Protein AF-A0A7S1LJ17-F1 (afdb_monomer)

Radius of gyration: 22.76 Å; Cα contacts (8 Å, |Δi|>4): 169; chains: 1; bounding box: 66×52×56 Å

Secondary structure (DSSP, 8-state):
---TT---EEEEETTEEEEE--S-TT--TT--HHHHHHHHHH-HHHH-GGGB-TTSPBPGGGGGGSTTT--GGG--EEES-GGGGS-SSTTSPP---EEEPPP--EEETTTEEE-----TTSS-HHHHHHHHHHHH-GGGG-TTS---------GGGGT-----TTSS-HHHHHHHHHHHHHGGGS-TTHHHHHHHHHHHHTT-----------

Solvent-accessible surface area (backbone atoms only — not comparable to full-atom values): 13927 Å² total; per-residue (Å²): 130,83,73,88,84,65,82,68,40,74,42,62,55,98,90,43,81,45,78,43,77,58,79,50,81,91,60,54,102,78,62,45,62,28,54,53,53,49,46,43,50,76,38,36,64,68,72,41,57,67,41,35,49,98,86,66,48,59,39,84,96,38,49,65,60,29,74,95,55,36,44,65,87,74,43,71,49,74,44,64,57,74,71,66,59,57,58,93,47,98,86,49,50,77,66,76,36,72,44,82,38,64,75,43,62,49,76,44,89,99,68,44,74,41,71,78,68,50,40,87,47,74,86,45,72,68,31,40,50,52,51,49,50,42,73,77,39,55,78,79,71,52,85,81,56,82,67,72,72,72,86,63,72,54,77,68,75,74,72,65,79,75,70,64,84,86,74,65,61,69,67,64,61,50,60,58,50,60,62,57,60,65,70,73,71,67,64,97,66,56,71,62,56,51,57,56,52,58,63,58,67,78,69,68,81,84,81,82,83,84,79,85,86,128

Organism: Alexandrium catenella (NCBI:txid2925)

pLDDT: mean 73.62, std 18.27, range [41.34, 95.12]

Foldseek 3Di:
DPPPPADWDWAADPHDIDTDRQPCVVPDPVDAVLVVLVCCLVCVCRRHVVQADPVRDGDPVNVCSPSVNRDLCPDEAEEQDPVSQDDPDPPGHHNPHYDHWHFDWDQDPPPGTDGCPDTQCDDDPVSVVVVVCCVVCVVVVDPPPPPPPPPPPDVVVVPPPPDPPVPDPVVVVVVVVVVVVVVPPDPPPVVVVVVVVVVVVVPDDDDDDDDDDD

Mean predicted aligned error: 14.6 Å

Nearest PDB structures (foldseek):
  4jmj-assembly1_A  TM=3.103E-01  e=5.968E+00  Homo sapiens

Sequence (214 aa):
MAEEGLPRCVCKRESAWEEFPPPAEGMCGQDSKGDMLASIVARPREWFPDAFDDSGQVRDDLEHLAPENLRLENIVLIDDERTKFHTGSGDSLQVLRYCKVARYDDIYRDQGLMMNMGGIGARSDKDYRLVKYFVDRPWKSRVNEDPEPPQLHHPEDLLEYKAPEDELPKALLSARRHSMTRAKTAPPGELAKMSERLMRAHHSPSSSCIAELG

Structure (mmCIF, N/CA/C/O backbone):
data_AF-A0A7S1LJ17-F1
#
_entry.id   AF-A0A7S1LJ17-F1
#
loop_
_atom_site.group_PDB
_atom_site.id
_atom_site.type_symbol
_atom_site.label_atom_id
_atom_site.label_alt_id
_atom_site.label_comp_id
_atom_site.label_asym_id
_atom_site.label_entity_id
_atom_site.label_seq_id
_atom_site.pdbx_PDB_ins_code
_atom_site.Cartn_x
_atom_site.Cartn_y
_atom_site.Cartn_z
_atom_site.occupancy
_atom_site.B_iso_or_equiv
_atom_site.auth_seq_id
_atom_site.auth_comp_id
_atom_site.auth_asym_id
_atom_site.auth_atom_id
_atom_site.pdbx_PDB_model_num
ATOM 1 N N . MET A 1 1 ? -14.716 21.169 -6.213 1.00 47.25 1 MET A N 1
ATOM 2 C CA . MET A 1 1 ? -14.056 20.726 -7.459 1.00 47.25 1 MET A CA 1
ATOM 3 C C . MET A 1 1 ? -12.973 19.757 -7.031 1.00 47.25 1 MET A C 1
ATOM 5 O O . MET A 1 1 ? -12.227 20.122 -6.137 1.00 47.25 1 MET A O 1
ATOM 9 N N . ALA A 1 2 ? -12.971 18.520 -7.530 1.00 50.62 2 ALA A N 1
ATOM 10 C CA . ALA A 1 2 ? -11.910 17.573 -7.192 1.00 50.62 2 ALA A CA 1
ATOM 11 C C . ALA A 1 2 ? -10.588 18.095 -7.772 1.00 50.62 2 ALA A C 1
ATOM 13 O O . ALA A 1 2 ? -10.575 18.538 -8.920 1.00 50.62 2 ALA A O 1
ATOM 14 N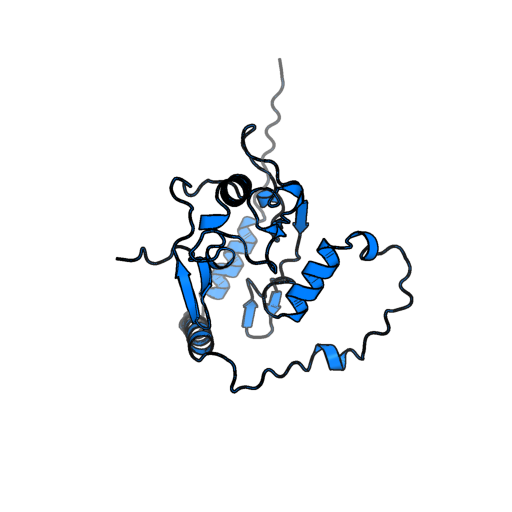 N . GLU A 1 3 ? -9.517 18.094 -6.980 1.00 62.88 3 GLU A N 1
ATOM 15 C CA . GLU A 1 3 ? -8.189 18.472 -7.463 1.00 62.88 3 GLU A CA 1
ATOM 16 C C . GLU A 1 3 ? -7.719 17.416 -8.467 1.00 62.88 3 GLU A C 1
ATOM 18 O O . GLU A 1 3 ? -7.430 16.268 -8.127 1.00 62.88 3 GLU A O 1
ATOM 23 N N . GLU A 1 4 ? -7.752 17.790 -9.742 1.00 78.44 4 GLU A N 1
ATOM 24 C CA . GLU A 1 4 ? -7.429 16.915 -10.858 1.00 78.44 4 GLU A CA 1
ATOM 25 C C . GLU A 1 4 ? -5.958 16.476 -10.755 1.00 78.44 4 GLU A C 1
ATOM 27 O O . GLU A 1 4 ? -5.046 17.293 -10.864 1.00 78.44 4 GLU A O 1
ATOM 32 N N . GLY A 1 5 ? -5.725 15.179 -10.515 1.00 77.81 5 GLY A N 1
ATOM 33 C CA . GLY A 1 5 ? -4.386 14.576 -10.522 1.00 77.81 5 GLY A CA 1
ATOM 34 C C . GLY A 1 5 ? -3.868 14.030 -9.188 1.00 77.81 5 GLY A C 1
ATOM 35 O O . GLY A 1 5 ? -2.796 13.426 -9.186 1.00 77.81 5 GLY A O 1
ATOM 36 N N . LEU A 1 6 ? -4.595 14.179 -8.076 1.00 78.81 6 LEU A N 1
ATOM 37 C CA . LEU A 1 6 ? -4.206 13.531 -6.819 1.00 78.81 6 LEU A CA 1
ATOM 38 C C . LEU A 1 6 ? -4.594 12.042 -6.792 1.00 78.81 6 LEU A C 1
ATOM 40 O O . LEU A 1 6 ? -5.649 11.671 -7.319 1.00 78.81 6 LEU A O 1
ATOM 44 N N . PRO A 1 7 ? -3.768 11.171 -6.177 1.00 81.31 7 PRO A N 1
ATOM 45 C CA . PRO A 1 7 ? -4.123 9.770 -5.992 1.00 81.31 7 PRO A CA 1
ATOM 46 C C . PRO A 1 7 ? -5.379 9.660 -5.123 1.00 81.31 7 PRO A C 1
ATOM 48 O O . PRO A 1 7 ? -5.530 10.381 -4.138 1.00 81.31 7 PRO A O 1
ATOM 51 N N . ARG A 1 8 ? -6.276 8.739 -5.485 1.00 88.38 8 ARG A N 1
ATOM 52 C CA . ARG A 1 8 ? -7.495 8.442 -4.725 1.00 88.38 8 ARG A CA 1
ATOM 53 C C . ARG A 1 8 ? -7.420 7.045 -4.141 1.00 88.38 8 ARG A C 1
ATOM 55 O O . ARG A 1 8 ? -6.910 6.127 -4.783 1.00 88.38 8 ARG A O 1
ATOM 62 N N . CYS A 1 9 ? -7.942 6.897 -2.933 1.00 91.19 9 CYS A N 1
ATOM 63 C CA . CYS A 1 9 ? -8.150 5.594 -2.331 1.00 91.19 9 CYS A CA 1
ATOM 64 C C . CYS A 1 9 ? -9.458 4.995 -2.850 1.00 91.19 9 CYS A C 1
ATOM 66 O O . CYS A 1 9 ? -10.380 5.718 -3.234 1.00 91.19 9 CYS A O 1
ATOM 68 N N . VAL A 1 10 ? -9.527 3.666 -2.850 1.00 92.44 10 VAL A N 1
ATOM 69 C CA . VAL A 1 10 ? -10.722 2.905 -3.214 1.00 92.44 10 VAL A CA 1
ATOM 70 C C . VAL A 1 10 ? -11.049 1.923 -2.101 1.00 92.44 10 VAL A C 1
ATOM 72 O O . VAL A 1 10 ? -10.146 1.319 -1.529 1.00 92.44 10 VAL A O 1
ATOM 75 N N . CYS A 1 11 ? -12.331 1.765 -1.798 1.00 93.50 11 CYS A N 1
ATOM 76 C CA . CYS A 1 11 ? -12.834 0.763 -0.860 1.00 93.50 11 CYS A CA 1
ATOM 77 C C . CYS A 1 11 ? -14.072 0.088 -1.445 1.00 93.50 11 CYS A C 1
ATOM 79 O O . CYS A 1 11 ? -14.690 0.615 -2.379 1.00 93.50 11 CYS A O 1
ATOM 81 N N . LYS A 1 12 ? -14.430 -1.087 -0.922 1.00 90.44 12 LYS A N 1
ATOM 82 C CA . LYS A 1 12 ? -15.623 -1.806 -1.375 1.00 90.44 12 LYS A CA 1
ATOM 83 C C . LYS A 1 12 ? -16.713 -1.728 -0.313 1.00 90.44 12 LYS A C 1
ATOM 85 O O . LYS A 1 12 ? -16.612 -2.375 0.725 1.00 90.44 12 LYS A O 1
ATOM 90 N N . ARG A 1 13 ? -17.779 -0.977 -0.595 1.00 88.06 13 ARG A N 1
ATOM 91 C CA . ARG A 1 13 ? -18.964 -0.885 0.266 1.00 88.06 13 ARG A CA 1
ATOM 92 C C . ARG A 1 13 ? -20.094 -1.704 -0.318 1.00 88.06 13 ARG A C 1
ATOM 94 O O . ARG A 1 13 ? -20.482 -1.499 -1.466 1.00 88.06 13 ARG A O 1
ATOM 101 N N . GLU A 1 14 ? -20.585 -2.657 0.471 1.00 86.38 14 GLU A N 1
ATOM 102 C CA . GLU A 1 14 ? -21.587 -3.642 0.057 1.00 86.38 14 GLU A CA 1
ATOM 103 C C . GLU A 1 14 ? -21.132 -4.408 -1.204 1.00 86.38 14 GLU A C 1
ATOM 105 O O . GLU A 1 14 ? -20.386 -5.387 -1.132 1.00 86.38 14 GLU A O 1
ATOM 110 N N . SER A 1 15 ? -21.520 -3.921 -2.381 1.00 89.62 15 SER A N 1
ATOM 111 C CA . SER A 1 15 ? -21.159 -4.463 -3.692 1.00 89.62 15 SER A CA 1
ATOM 112 C C . SER A 1 15 ? -20.521 -3.445 -4.644 1.00 89.62 15 SER A C 1
ATOM 114 O O . SER A 1 15 ? -20.149 -3.820 -5.756 1.00 89.62 15 SER A O 1
ATOM 116 N N . ALA A 1 16 ? -20.384 -2.183 -4.237 1.00 93.19 16 ALA A N 1
ATOM 117 C CA . ALA A 1 16 ? -19.878 -1.098 -5.069 1.00 93.19 16 ALA A CA 1
ATOM 118 C C . ALA A 1 16 ? -18.463 -0.673 -4.653 1.00 93.19 16 ALA A C 1
ATOM 120 O O . ALA A 1 16 ? -18.104 -0.683 -3.477 1.00 93.19 16 ALA A O 1
ATOM 121 N N . TRP A 1 17 ? -17.655 -0.296 -5.644 1.00 94.19 17 TRP A N 1
ATOM 122 C CA . TRP A 1 17 ? -16.371 0.357 -5.410 1.00 94.19 17 TRP A CA 1
ATOM 123 C C . TRP A 1 17 ? -16.593 1.858 -5.264 1.00 94.19 17 TRP A C 1
ATOM 125 O O . TRP A 1 17 ? -17.187 2.482 -6.144 1.00 94.19 17 TRP A O 1
ATOM 135 N N . GLU A 1 18 ? -16.099 2.426 -4.170 1.00 95.06 18 GLU A N 1
ATOM 136 C CA . GLU A 1 18 ? -16.197 3.852 -3.873 1.00 95.06 18 GLU A CA 1
ATOM 137 C C . GLU A 1 18 ? -14.809 4.480 -3.767 1.00 95.06 18 GLU A C 1
ATOM 139 O O . GLU A 1 18 ? -13.892 3.903 -3.179 1.00 95.06 18 GLU A O 1
ATOM 144 N N . GLU A 1 19 ? -14.668 5.685 -4.320 1.00 94.75 19 GLU A N 1
ATOM 145 C CA . GLU A 1 19 ? -13.443 6.476 -4.238 1.00 94.75 19 GLU A CA 1
ATOM 146 C C . GLU A 1 19 ? -13.520 7.506 -3.110 1.00 94.75 19 GLU A C 1
ATOM 148 O O . GLU A 1 19 ? -14.455 8.307 -3.046 1.00 94.75 19 GLU A O 1
ATOM 153 N N . PHE A 1 20 ? -12.464 7.613 -2.311 1.00 93.69 20 PHE A N 1
ATOM 154 C CA . PHE A 1 20 ? -12.346 8.617 -1.254 1.00 93.69 20 PHE A CA 1
ATOM 155 C C . PHE A 1 20 ? -10.956 9.273 -1.280 1.00 93.69 20 PHE A C 1
ATOM 157 O O . PHE A 1 20 ? -10.008 8.695 -1.829 1.00 93.69 20 PHE A O 1
ATOM 164 N N . PRO A 1 21 ? -10.818 10.518 -0.791 1.00 92.00 21 PRO A N 1
ATOM 165 C CA . PRO A 1 21 ? -9.509 11.150 -0.695 1.00 92.00 21 PRO A CA 1
ATOM 166 C C . PRO A 1 21 ? -8.642 10.390 0.322 1.00 92.00 21 PRO A C 1
ATOM 168 O O . PRO A 1 21 ? -9.158 10.009 1.373 1.00 92.00 21 PRO A O 1
ATOM 171 N N . PRO A 1 22 ? -7.344 10.164 0.047 1.00 90.38 22 PRO A N 1
ATOM 172 C CA . PRO A 1 22 ? -6.451 9.613 1.057 1.00 90.38 22 PRO A CA 1
ATOM 173 C C . PRO A 1 22 ? -6.442 10.546 2.275 1.00 90.38 22 PRO A C 1
ATOM 175 O O . PRO A 1 22 ? -6.428 11.768 2.086 1.00 90.38 22 PRO A O 1
ATOM 178 N N . PRO A 1 23 ? -6.392 10.024 3.513 1.00 91.62 23 PRO A N 1
ATOM 179 C CA . PRO A 1 23 ? -6.328 10.838 4.724 1.00 91.62 23 PRO A CA 1
ATOM 180 C C . PRO A 1 23 ? -4.899 11.369 4.916 1.00 91.62 23 PRO A C 1
ATOM 182 O O . PRO A 1 23 ? -4.249 11.174 5.937 1.00 91.62 23 PRO A O 1
ATOM 185 N N . ALA A 1 24 ? -4.380 12.028 3.890 1.00 83.75 24 ALA A N 1
ATOM 186 C CA . ALA A 1 24 ? -3.055 12.621 3.823 1.00 83.75 24 ALA A CA 1
ATOM 187 C C . ALA A 1 24 ? -3.107 14.130 4.123 1.00 83.75 24 ALA A C 1
ATOM 189 O O . ALA A 1 24 ? -2.221 14.876 3.720 1.00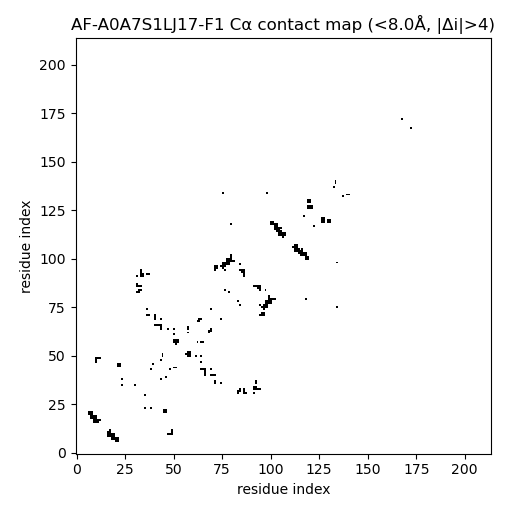 83.75 24 ALA A O 1
ATOM 190 N N . GLU A 1 25 ? -4.156 14.608 4.801 1.00 83.00 25 GLU A N 1
ATOM 191 C CA . GLU A 1 25 ? -4.237 16.005 5.232 1.00 83.00 25 GLU A CA 1
ATOM 192 C C . GLU A 1 25 ? -3.015 16.370 6.082 1.00 83.00 25 GLU A C 1
ATOM 194 O O . GLU A 1 25 ? -2.658 15.662 7.023 1.00 83.00 25 GLU A O 1
ATOM 199 N N . GLY A 1 26 ? -2.350 17.467 5.716 1.00 76.38 26 GLY A N 1
ATOM 200 C CA . GLY A 1 26 ? -1.104 17.902 6.349 1.00 76.38 26 GLY A CA 1
ATOM 201 C C . GLY A 1 26 ? 0.156 17.215 5.822 1.00 76.38 26 GLY A C 1
ATOM 202 O O . GLY A 1 26 ? 1.246 17.691 6.136 1.00 76.38 26 GLY A O 1
ATOM 203 N N . MET A 1 27 ? 0.029 16.179 4.983 1.00 78.06 27 MET A N 1
ATOM 204 C CA . MET A 1 27 ? 1.179 15.560 4.338 1.00 78.06 27 MET A CA 1
ATOM 205 C C . MET A 1 27 ? 1.611 16.397 3.135 1.00 78.06 27 MET A C 1
ATOM 207 O O . MET A 1 27 ? 0.962 16.398 2.086 1.00 78.06 27 MET A O 1
ATOM 211 N N . CYS A 1 28 ? 2.679 17.177 3.289 1.00 69.88 28 CYS A N 1
ATOM 212 C CA . CYS A 1 28 ? 3.200 17.986 2.190 1.00 69.88 28 CYS A CA 1
ATOM 213 C C . CYS A 1 28 ? 3.959 17.084 1.207 1.00 69.88 28 CYS A C 1
ATOM 215 O O . CYS A 1 28 ? 4.416 16.006 1.562 1.00 69.88 28 CYS A O 1
ATOM 217 N N . GLY A 1 29 ? 4.140 17.511 -0.048 1.00 65.00 29 GLY A N 1
ATOM 218 C CA . GLY A 1 29 ? 4.753 16.697 -1.119 1.00 65.00 29 GLY A CA 1
ATOM 219 C C . GLY A 1 29 ? 6.206 16.225 -0.904 1.00 65.00 29 GLY A C 1
ATOM 220 O O . GLY A 1 29 ? 6.823 15.733 -1.846 1.00 65.00 29 GLY A O 1
ATOM 221 N N . GLN A 1 30 ? 6.763 16.390 0.297 1.00 62.09 30 GLN A N 1
ATOM 222 C CA . GLN A 1 30 ? 8.057 15.864 0.737 1.00 62.09 30 GLN A CA 1
ATOM 223 C C . GLN A 1 30 ? 7.938 14.767 1.804 1.00 62.09 30 GLN A C 1
ATOM 225 O O . GLN A 1 30 ? 8.965 14.240 2.233 1.00 62.09 30 GLN A O 1
ATOM 230 N N . ASP A 1 31 ? 6.725 14.418 2.223 1.00 68.81 31 ASP A N 1
ATOM 231 C CA . ASP A 1 31 ? 6.507 13.413 3.249 1.00 68.81 31 ASP A CA 1
ATOM 232 C C . ASP A 1 31 ? 7.051 12.057 2.811 1.00 68.81 31 ASP A C 1
ATOM 234 O O . ASP A 1 31 ? 6.834 11.568 1.694 1.00 68.81 31 ASP A O 1
ATOM 238 N N . SER A 1 32 ? 7.808 11.447 3.715 1.00 82.31 32 SER A N 1
ATOM 239 C CA . SER A 1 32 ? 8.417 10.157 3.472 1.00 82.31 32 SER A CA 1
ATOM 240 C C . SER A 1 32 ? 7.344 9.069 3.503 1.00 82.31 32 SER A C 1
ATOM 242 O O . SER A 1 32 ? 6.302 9.185 4.150 1.00 82.31 32 SER A O 1
ATOM 244 N N . LYS A 1 33 ? 7.609 7.931 2.858 1.00 87.69 33 LYS A N 1
ATOM 245 C CA . LYS A 1 33 ? 6.733 6.758 3.003 1.00 87.69 33 LYS A CA 1
ATOM 246 C C . LYS A 1 33 ? 6.582 6.311 4.462 1.00 87.69 33 LYS A C 1
ATOM 248 O O . LYS A 1 33 ? 5.569 5.708 4.795 1.00 87.69 33 LYS A O 1
ATOM 253 N N . GLY A 1 34 ? 7.561 6.613 5.317 1.00 88.12 34 GLY A N 1
ATOM 254 C CA . GLY A 1 34 ? 7.471 6.381 6.757 1.00 88.12 34 GLY A CA 1
ATOM 255 C C . GLY A 1 34 ? 6.331 7.170 7.399 1.00 88.12 34 GLY A C 1
ATOM 256 O O . GLY A 1 34 ? 5.561 6.598 8.165 1.00 88.12 34 GLY A O 1
ATOM 257 N N . ASP A 1 35 ? 6.147 8.433 7.012 1.00 87.50 35 ASP A N 1
ATOM 258 C CA . ASP A 1 35 ? 5.073 9.293 7.528 1.00 87.50 35 ASP A CA 1
ATOM 259 C C . ASP A 1 35 ? 3.693 8.778 7.094 1.00 87.50 35 ASP A C 1
ATOM 261 O O . ASP A 1 35 ? 2.737 8.772 7.871 1.00 87.50 35 ASP A O 1
ATOM 265 N N . MET A 1 36 ? 3.600 8.231 5.878 1.00 90.06 36 MET A N 1
ATOM 266 C CA . MET A 1 36 ? 2.384 7.563 5.406 1.00 90.06 36 MET A CA 1
ATOM 267 C C . MET A 1 36 ? 2.063 6.318 6.238 1.00 90.06 36 MET A C 1
ATOM 269 O O . MET A 1 36 ? 0.923 6.137 6.656 1.00 90.06 36 MET A O 1
ATOM 273 N N . LEU A 1 37 ? 3.059 5.472 6.514 1.00 91.88 37 LEU A N 1
ATOM 274 C CA . LEU A 1 37 ? 2.877 4.291 7.363 1.00 91.88 37 LEU A CA 1
ATOM 275 C C . LEU A 1 37 ? 2.488 4.674 8.796 1.00 91.88 37 LEU A C 1
ATOM 277 O O . LEU A 1 37 ? 1.615 4.037 9.384 1.00 91.88 37 LEU A O 1
ATOM 281 N N . ALA A 1 38 ? 3.089 5.736 9.337 1.00 90.44 38 ALA A N 1
ATOM 282 C CA . ALA A 1 38 ? 2.725 6.290 10.635 1.00 90.44 38 ALA A CA 1
ATOM 283 C C . ALA A 1 38 ? 1.258 6.738 10.653 1.00 90.44 38 ALA A C 1
ATOM 285 O O . ALA A 1 38 ? 0.515 6.395 11.570 1.00 90.44 38 ALA A O 1
ATOM 286 N N . SER A 1 39 ? 0.822 7.440 9.603 1.00 92.50 39 SER A N 1
ATOM 287 C CA . SER A 1 39 ? -0.566 7.868 9.422 1.00 92.50 39 SER A CA 1
ATOM 288 C C . SER A 1 39 ? -1.536 6.684 9.343 1.00 92.50 39 SER A C 1
ATOM 290 O O . SER A 1 39 ? -2.587 6.717 9.981 1.00 92.50 39 SER A O 1
ATOM 292 N N . ILE A 1 40 ? -1.173 5.620 8.618 1.00 93.88 40 ILE A N 1
ATOM 293 C CA . ILE A 1 40 ? -1.967 4.385 8.509 1.00 93.88 40 ILE A CA 1
ATOM 294 C C . ILE A 1 40 ? -2.196 3.752 9.882 1.00 93.88 40 ILE A C 1
ATOM 296 O O . ILE A 1 40 ? -3.327 3.419 10.228 1.00 93.88 40 ILE A O 1
ATOM 300 N N . VAL A 1 41 ? -1.135 3.628 10.678 1.00 93.94 41 VAL A N 1
ATOM 301 C CA . VAL A 1 41 ? -1.209 3.040 12.023 1.00 93.94 41 VAL A CA 1
ATOM 302 C C . VAL A 1 41 ? -1.959 3.948 12.997 1.00 93.94 41 VAL A C 1
ATOM 304 O O . VAL A 1 41 ? -2.720 3.460 13.827 1.00 93.94 41 VAL A O 1
ATOM 307 N N . ALA A 1 42 ? -1.788 5.267 12.891 1.00 93.56 42 ALA A N 1
ATOM 308 C CA . ALA A 1 42 ? -2.461 6.223 13.764 1.00 93.56 42 ALA A CA 1
ATOM 309 C C . ALA A 1 42 ? -3.963 6.361 13.462 1.00 93.56 42 ALA A C 1
ATOM 311 O O . ALA A 1 42 ? -4.743 6.669 14.363 1.00 93.56 42 ALA A O 1
ATOM 312 N N . ARG A 1 43 ? -4.374 6.166 12.201 1.00 94.94 43 ARG A N 1
ATOM 313 C CA . ARG A 1 43 ? -5.743 6.424 11.721 1.00 94.94 43 ARG A CA 1
ATOM 314 C C . ARG A 1 43 ? -6.281 5.297 10.826 1.00 94.94 43 ARG A C 1
ATOM 316 O O . ARG A 1 43 ? -6.716 5.560 9.703 1.00 94.94 43 ARG A O 1
ATOM 323 N N . PRO A 1 44 ? -6.323 4.038 11.300 1.00 95.12 44 PRO A N 1
ATOM 324 C CA . PRO A 1 44 ? -6.738 2.893 10.483 1.00 95.12 44 PRO A CA 1
ATOM 325 C C . PRO A 1 44 ? -8.150 3.044 9.905 1.00 95.12 44 PRO A C 1
ATOM 327 O O . PRO A 1 44 ? -8.387 2.661 8.765 1.00 95.12 44 PRO A O 1
ATOM 330 N N . ARG A 1 45 ? -9.075 3.661 10.652 1.00 94.38 45 ARG A N 1
ATOM 331 C CA . ARG A 1 45 ? -10.465 3.894 10.218 1.00 94.38 45 ARG A CA 1
ATOM 332 C C . ARG A 1 45 ? -10.581 4.785 8.988 1.00 94.38 45 ARG A C 1
ATOM 334 O O . ARG A 1 45 ? -11.491 4.606 8.189 1.00 94.38 45 ARG A O 1
ATOM 341 N N . GLU A 1 46 ? -9.676 5.746 8.848 1.00 94.75 46 GLU A N 1
ATOM 342 C CA . GLU A 1 46 ? -9.685 6.673 7.718 1.00 94.75 46 GLU A CA 1
ATOM 343 C C . GLU A 1 46 ? -9.043 6.043 6.477 1.00 94.75 46 GLU A C 1
ATOM 345 O O . GLU A 1 46 ? -9.456 6.332 5.359 1.00 94.75 46 GLU A O 1
ATOM 350 N N . TRP A 1 47 ? -8.053 5.165 6.667 1.00 94.94 47 TRP A N 1
ATOM 351 C CA . TRP A 1 47 ? -7.372 4.462 5.576 1.00 94.94 47 TRP A CA 1
ATOM 352 C C . TRP A 1 47 ? -8.128 3.225 5.077 1.00 94.94 47 TRP A C 1
ATOM 354 O O . TRP A 1 47 ? -8.036 2.901 3.894 1.00 94.94 47 TRP A O 1
ATOM 364 N N . PHE A 1 48 ? -8.882 2.555 5.954 1.00 94.25 48 PHE A N 1
ATOM 365 C CA . PHE A 1 48 ? -9.619 1.320 5.664 1.00 94.25 48 PHE A CA 1
ATOM 366 C C . PHE A 1 48 ? -11.088 1.433 6.095 1.00 94.25 48 PHE A C 1
ATOM 368 O O . PHE A 1 48 ? -11.527 0.711 6.991 1.00 94.25 48 PHE A O 1
ATOM 375 N N . PRO A 1 49 ? -11.874 2.349 5.504 1.00 93.94 49 PRO A N 1
ATOM 376 C CA . PRO A 1 49 ? -13.242 2.605 5.950 1.00 93.94 49 PRO A CA 1
ATOM 377 C C . PRO A 1 49 ? -14.181 1.400 5.787 1.00 93.94 49 PRO A C 1
ATOM 379 O O . PRO A 1 49 ? -15.188 1.328 6.476 1.00 93.94 49 PRO A O 1
ATOM 382 N N . ASP A 1 50 ? -13.874 0.458 4.895 1.00 92.19 50 ASP A N 1
ATOM 383 C CA . ASP A 1 50 ? -14.629 -0.783 4.673 1.00 92.19 50 ASP A CA 1
ATOM 384 C C . ASP A 1 50 ? -14.273 -1.917 5.648 1.00 92.19 50 ASP A C 1
ATOM 386 O O . ASP A 1 50 ? -14.953 -2.950 5.662 1.00 92.19 50 ASP A O 1
ATOM 390 N N . ALA A 1 51 ? -13.239 -1.724 6.473 1.00 92.44 51 ALA A N 1
ATOM 391 C CA . ALA A 1 51 ? -12.880 -2.635 7.556 1.00 92.44 51 ALA A CA 1
ATOM 392 C C . ALA A 1 51 ? -13.743 -2.454 8.809 1.00 92.44 51 ALA A C 1
ATOM 394 O O . ALA A 1 51 ? -13.726 -3.319 9.684 1.00 92.44 51 ALA A O 1
ATOM 395 N N . PHE A 1 52 ? -14.501 -1.358 8.886 1.00 92.88 52 PHE A N 1
ATOM 396 C CA . PHE A 1 52 ? -15.337 -1.006 10.024 1.00 92.88 52 PHE A CA 1
ATOM 397 C C . PHE A 1 52 ? -16.802 -0.935 9.593 1.00 92.88 52 PHE A C 1
ATOM 399 O O . PHE A 1 52 ? -17.111 -0.450 8.506 1.00 92.88 52 PHE A O 1
ATOM 406 N N . ASP A 1 53 ? -17.704 -1.427 10.435 1.00 88.88 53 ASP A N 1
ATOM 407 C CA . ASP A 1 53 ? -19.143 -1.278 10.227 1.00 88.88 53 ASP A CA 1
ATOM 408 C C . ASP A 1 53 ? -19.658 0.104 10.683 1.00 88.88 53 ASP A C 1
ATOM 410 O O . ASP A 1 53 ? -18.911 0.924 11.226 1.00 88.88 53 ASP A O 1
ATOM 414 N N . ASP A 1 54 ? -20.956 0.361 10.500 1.00 88.19 54 ASP A N 1
ATOM 415 C CA . ASP A 1 54 ? -21.601 1.621 10.909 1.00 88.19 54 ASP A CA 1
ATOM 416 C C . ASP A 1 54 ? -21.549 1.863 12.429 1.00 88.19 54 ASP A C 1
ATOM 418 O O . ASP A 1 54 ? -21.676 2.998 12.894 1.00 88.19 54 ASP A O 1
ATOM 422 N N . SER A 1 55 ? -21.352 0.803 13.221 1.00 88.88 55 SER A N 1
ATOM 423 C CA . SER A 1 55 ? -21.157 0.887 14.671 1.00 88.88 55 SER A CA 1
ATOM 424 C C . SER A 1 55 ? -19.693 1.149 15.058 1.00 88.88 55 SER A C 1
ATOM 426 O O . SER A 1 55 ? -19.377 1.374 16.230 1.00 88.88 55 SER A O 1
ATOM 428 N N . GLY A 1 56 ? -18.793 1.165 14.072 1.00 87.12 56 GLY A N 1
ATOM 429 C CA . GLY A 1 56 ? -17.358 1.319 14.240 1.00 87.12 56 GLY A CA 1
ATOM 430 C C . GLY A 1 56 ? -16.662 0.060 14.753 1.00 87.12 56 GLY A C 1
ATOM 431 O O . GLY A 1 56 ? -15.526 0.171 15.220 1.00 87.12 56 GLY A O 1
ATOM 432 N N . GLN A 1 57 ? -17.314 -1.102 14.711 1.00 88.88 57 GLN A N 1
ATOM 433 C CA . GLN A 1 57 ? -16.684 -2.386 15.007 1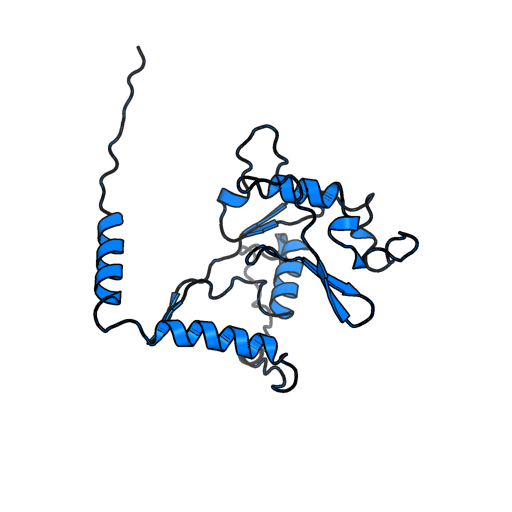.00 88.88 57 GLN A CA 1
ATOM 434 C C . GLN A 1 57 ? -15.919 -2.882 13.788 1.00 88.88 57 GLN A C 1
ATOM 436 O O . GLN A 1 57 ? -16.324 -2.666 12.646 1.00 88.88 57 GLN A O 1
ATOM 441 N N . VAL A 1 58 ? -14.782 -3.523 14.041 1.00 92.62 58 VAL A N 1
ATOM 442 C CA . VAL A 1 58 ? -13.962 -4.120 12.987 1.00 92.62 58 VAL A CA 1
ATOM 443 C C . VAL A 1 58 ? -14.647 -5.395 12.526 1.00 92.62 58 VAL A C 1
ATOM 445 O O . VAL A 1 58 ? -15.119 -6.178 13.346 1.00 92.62 58 VAL A O 1
ATOM 448 N N . ARG A 1 59 ? -14.699 -5.616 11.218 1.00 90.38 59 ARG A N 1
ATOM 449 C CA . ARG A 1 59 ? -15.232 -6.863 10.675 1.00 90.38 59 ARG A CA 1
ATOM 450 C C . ARG A 1 59 ? -14.325 -8.039 11.035 1.00 90.38 59 ARG A C 1
ATOM 452 O O . ARG A 1 59 ? -13.105 -7.921 10.939 1.00 90.38 59 ARG A O 1
ATOM 459 N N . ASP A 1 60 ? -14.919 -9.186 11.353 1.00 89.62 60 ASP A N 1
ATOM 460 C CA . ASP A 1 60 ? -14.189 -10.393 11.771 1.00 89.62 60 ASP A CA 1
ATOM 461 C C . ASP A 1 60 ? -13.101 -10.823 10.766 1.00 89.62 60 ASP A C 1
ATOM 463 O O . ASP A 1 60 ? -12.015 -11.253 11.152 1.00 89.62 60 ASP A O 1
ATOM 467 N N . ASP A 1 61 ? -13.347 -10.666 9.459 1.00 87.94 61 ASP A N 1
ATOM 468 C CA . ASP A 1 61 ? -12.386 -11.002 8.399 1.00 87.94 61 ASP A CA 1
ATOM 469 C C . ASP A 1 61 ? -11.188 -10.035 8.314 1.00 87.94 61 ASP A C 1
ATOM 471 O O . ASP A 1 61 ? -10.180 -10.333 7.664 1.00 87.94 61 ASP A O 1
ATOM 475 N N . LEU A 1 62 ? -11.272 -8.895 9.002 1.00 90.06 62 LEU A N 1
ATOM 476 C CA . LEU A 1 62 ? -10.318 -7.790 8.974 1.00 90.06 62 LEU A CA 1
ATOM 477 C C . LEU A 1 62 ? -9.833 -7.390 10.377 1.00 90.06 62 LEU A C 1
ATOM 479 O O . LEU A 1 62 ? -9.277 -6.308 10.543 1.00 90.06 62 LEU A O 1
ATOM 483 N N . GLU A 1 63 ? -9.947 -8.276 11.373 1.00 92.19 63 GLU A N 1
ATOM 484 C CA . GLU A 1 63 ? -9.509 -8.045 12.765 1.00 92.19 63 GLU A CA 1
ATOM 485 C C . GLU A 1 63 ? -8.042 -7.569 12.874 1.00 92.19 63 GLU A C 1
ATOM 487 O O . GLU A 1 63 ? -7.668 -6.804 13.762 1.00 92.19 63 GLU A O 1
ATOM 492 N N . HIS A 1 64 ? -7.190 -7.964 11.926 1.00 89.12 64 HIS A N 1
ATOM 493 C CA . HIS A 1 64 ? -5.791 -7.535 11.853 1.00 89.12 64 HIS A CA 1
ATOM 494 C C . HIS A 1 64 ? -5.607 -6.040 11.527 1.00 89.12 64 HIS A C 1
ATOM 496 O O . HIS A 1 64 ? -4.524 -5.500 11.753 1.00 89.12 64 HIS A O 1
ATOM 502 N N . LEU A 1 65 ? -6.643 -5.377 11.004 1.00 90.69 65 LEU A N 1
ATOM 503 C CA . LEU A 1 65 ? -6.695 -3.931 10.772 1.00 90.69 65 LEU A CA 1
ATOM 504 C C . LEU A 1 65 ? -7.277 -3.163 11.968 1.00 90.69 65 LEU A C 1
ATOM 506 O O . LEU A 1 65 ? -7.338 -1.931 11.925 1.00 90.69 65 LEU A O 1
ATOM 510 N N . ALA A 1 66 ? -7.693 -3.858 13.033 1.00 90.94 66 ALA A N 1
ATOM 511 C CA . ALA A 1 66 ? -8.145 -3.212 14.256 1.00 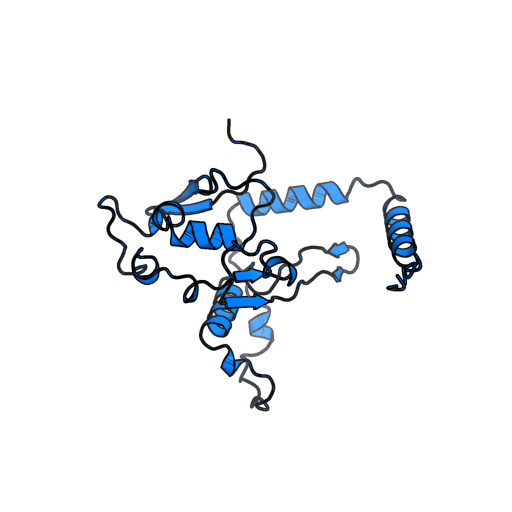90.94 66 ALA A CA 1
ATOM 512 C C . ALA A 1 66 ? -7.040 -2.304 14.831 1.00 90.94 66 ALA A C 1
ATOM 514 O O . ALA A 1 66 ? -5.862 -2.669 14.750 1.00 90.94 66 ALA A O 1
ATOM 515 N N . PRO A 1 67 ? -7.377 -1.146 15.430 1.00 91.38 67 PRO A N 1
ATOM 516 C CA . PRO A 1 67 ? -6.388 -0.214 15.981 1.00 91.38 67 PRO A CA 1
ATOM 517 C C . PRO A 1 67 ? -5.372 -0.853 16.942 1.00 91.38 67 PRO A C 1
ATOM 519 O O . PRO A 1 67 ? -4.208 -0.470 16.970 1.00 91.38 67 PRO A O 1
ATOM 522 N N . GLU A 1 68 ? -5.792 -1.852 17.712 1.00 91.56 68 GLU A N 1
ATOM 523 C CA . GLU A 1 68 ? -4.962 -2.608 18.651 1.00 91.56 68 GLU A CA 1
ATOM 524 C C . GLU A 1 68 ? -3.986 -3.595 17.977 1.00 91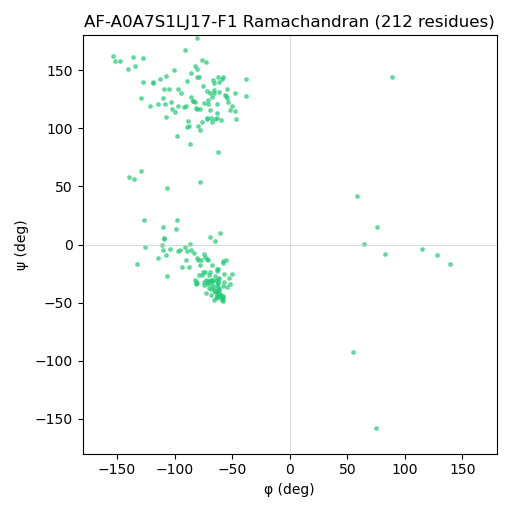.56 68 GLU A C 1
ATOM 526 O O . GLU A 1 68 ? -2.942 -3.940 18.552 1.00 91.56 68 GLU A O 1
ATOM 531 N N . ASN A 1 69 ? -4.305 -4.021 16.752 1.00 92.50 69 ASN A N 1
ATOM 532 C CA . ASN A 1 69 ? -3.602 -5.066 16.005 1.00 92.50 69 ASN A CA 1
ATOM 533 C C . ASN A 1 69 ? -2.757 -4.512 14.849 1.00 92.50 69 ASN A C 1
ATOM 535 O O . ASN A 1 69 ? -1.738 -5.115 14.484 1.00 92.50 69 ASN A O 1
ATOM 539 N N . LEU A 1 70 ? -3.134 -3.360 14.290 1.00 94.88 70 LEU A N 1
ATOM 540 C CA . LEU A 1 70 ? -2.395 -2.725 13.212 1.00 94.88 70 LEU A CA 1
ATOM 541 C C . LEU A 1 70 ? -1.142 -2.045 13.768 1.00 94.88 70 LEU A C 1
ATOM 543 O O . LEU A 1 70 ? -1.193 -0.993 14.398 1.00 94.88 70 LEU A O 1
ATOM 547 N N . ARG A 1 71 ? 0.010 -2.663 13.518 1.00 95.00 71 ARG A N 1
ATOM 548 C CA . ARG A 1 71 ? 1.326 -2.169 13.935 1.00 95.00 71 ARG A CA 1
ATOM 549 C C . ARG A 1 71 ? 2.264 -2.109 12.743 1.00 95.00 71 ARG A C 1
ATOM 551 O O . ARG A 1 71 ? 2.054 -2.802 11.749 1.00 95.00 71 ARG A O 1
ATOM 558 N N . LEU A 1 72 ? 3.332 -1.329 12.844 1.00 93.12 72 LEU A N 1
ATOM 559 C CA . LEU A 1 72 ? 4.305 -1.172 11.756 1.00 93.12 72 LEU A CA 1
ATOM 560 C C . LEU A 1 72 ? 5.007 -2.486 11.412 1.00 93.12 72 LEU A C 1
ATOM 562 O O . LEU A 1 72 ? 5.298 -2.749 10.250 1.00 93.12 72 LEU A O 1
ATOM 566 N N . GLU A 1 73 ? 5.217 -3.349 12.404 1.00 93.88 73 GLU A N 1
ATOM 567 C CA . GLU A 1 73 ? 5.746 -4.703 12.241 1.00 93.88 73 GLU A CA 1
ATOM 568 C C . GLU A 1 73 ? 4.812 -5.595 11.409 1.00 93.88 73 GLU A C 1
ATOM 570 O O . GLU A 1 73 ? 5.243 -6.596 10.831 1.00 93.88 73 GLU A O 1
ATOM 575 N N . ASN A 1 74 ? 3.533 -5.237 11.317 1.00 92.88 74 ASN A N 1
ATOM 576 C CA . ASN A 1 74 ? 2.528 -5.966 10.554 1.00 92.88 74 ASN A CA 1
ATOM 577 C C . ASN A 1 74 ? 2.330 -5.391 9.144 1.00 92.88 74 ASN A C 1
ATOM 579 O O . ASN A 1 74 ? 1.630 -6.004 8.341 1.00 92.88 74 ASN A O 1
ATOM 583 N N . ILE A 1 75 ? 2.986 -4.276 8.806 1.00 93.19 75 ILE A N 1
ATOM 584 C CA . ILE A 1 75 ? 2.904 -3.653 7.483 1.00 93.19 75 ILE A CA 1
ATOM 585 C C . ILE A 1 75 ? 4.189 -3.931 6.703 1.00 93.19 75 ILE A C 1
ATOM 587 O O . ILE A 1 75 ? 5.292 -3.777 7.220 1.00 93.19 75 ILE A O 1
ATOM 591 N N . VAL A 1 76 ? 4.056 -4.332 5.436 1.00 93.06 76 VAL A N 1
ATOM 592 C CA . VAL A 1 76 ? 5.196 -4.515 4.529 1.00 93.06 76 VAL A CA 1
ATOM 593 C C . VAL A 1 76 ? 5.128 -3.504 3.402 1.00 93.06 76 VAL A C 1
ATOM 595 O O . VAL A 1 76 ? 4.179 -3.499 2.621 1.00 93.06 76 VAL A O 1
ATOM 598 N N . LEU A 1 77 ? 6.167 -2.681 3.285 1.00 91.69 77 LEU A N 1
ATOM 599 C CA . LEU A 1 77 ? 6.288 -1.743 2.180 1.00 91.69 77 LEU A CA 1
ATOM 600 C C . LEU A 1 77 ? 6.898 -2.425 0.953 1.00 91.69 77 LEU A C 1
ATOM 602 O O . LEU A 1 77 ? 8.011 -2.944 1.009 1.00 91.69 77 LEU A O 1
ATOM 606 N N . ILE A 1 78 ? 6.194 -2.384 -0.173 1.00 89.50 78 ILE A N 1
ATOM 607 C CA . ILE A 1 78 ? 6.662 -2.950 -1.439 1.00 89.50 78 ILE A CA 1
ATOM 608 C C . ILE A 1 78 ? 7.014 -1.802 -2.381 1.00 89.50 78 ILE A C 1
ATOM 610 O O . ILE A 1 78 ? 6.168 -0.958 -2.671 1.00 89.50 78 ILE A O 1
ATOM 614 N N . ASP A 1 79 ? 8.265 -1.742 -2.830 1.00 89.06 79 ASP A N 1
ATOM 615 C CA . ASP A 1 79 ? 8.723 -0.741 -3.802 1.00 89.06 79 ASP A CA 1
ATOM 616 C C . ASP A 1 79 ? 9.922 -1.265 -4.601 1.00 89.06 79 ASP A C 1
ATOM 618 O O . ASP A 1 79 ? 10.584 -2.224 -4.208 1.00 89.06 79 ASP A O 1
ATOM 622 N N . ASP A 1 80 ? 10.218 -0.644 -5.732 1.00 87.00 80 ASP A N 1
ATOM 623 C CA . ASP A 1 80 ? 11.364 -0.970 -6.577 1.00 87.00 80 ASP A CA 1
ATOM 624 C C . ASP A 1 80 ? 12.604 -0.112 -6.276 1.00 87.00 80 ASP A C 1
ATOM 626 O O . ASP A 1 80 ? 13.742 -0.505 -6.563 1.00 87.00 80 ASP A O 1
ATOM 630 N N . GLU A 1 81 ? 12.418 1.034 -5.628 1.00 86.12 81 GLU A N 1
ATOM 631 C CA . GLU A 1 81 ? 13.469 1.979 -5.289 1.00 86.12 81 GLU A CA 1
ATOM 632 C C . GLU A 1 81 ? 13.878 1.877 -3.821 1.00 86.12 81 GLU A C 1
ATOM 634 O O . GLU A 1 81 ? 13.137 2.200 -2.893 1.00 86.12 81 GLU A O 1
ATOM 639 N N . ARG A 1 82 ? 15.142 1.498 -3.602 1.00 81.44 82 ARG A N 1
ATOM 640 C CA . ARG A 1 82 ? 15.690 1.308 -2.253 1.00 81.44 82 ARG A CA 1
ATOM 641 C C . ARG A 1 82 ? 15.740 2.601 -1.432 1.00 81.44 82 ARG A C 1
ATOM 643 O O . ARG A 1 82 ? 15.640 2.566 -0.207 1.00 81.44 82 ARG A O 1
ATOM 650 N N . THR A 1 83 ? 15.913 3.736 -2.098 1.00 83.38 83 THR A N 1
ATOM 651 C CA . THR A 1 83 ? 15.948 5.061 -1.469 1.00 83.38 83 THR A CA 1
ATOM 652 C C . THR A 1 83 ? 14.629 5.394 -0.780 1.00 83.38 83 THR A C 1
ATOM 654 O O . THR A 1 83 ? 14.656 6.039 0.260 1.00 83.38 83 THR A O 1
ATOM 657 N N . LYS A 1 84 ? 13.495 4.867 -1.264 1.00 81.06 84 LYS A N 1
ATOM 658 C CA . LYS A 1 84 ? 12.169 5.110 -0.677 1.00 81.06 84 LYS A CA 1
ATOM 659 C C . LYS A 1 84 ? 11.909 4.366 0.639 1.00 81.06 84 LYS A C 1
ATOM 661 O O . LYS A 1 84 ? 10.885 4.612 1.270 1.00 81.06 84 LYS A O 1
ATOM 666 N N . PHE A 1 85 ? 12.802 3.462 1.049 1.00 81.19 85 PHE A N 1
ATOM 667 C CA . PHE A 1 85 ? 12.739 2.792 2.356 1.00 81.19 85 PHE A CA 1
ATOM 668 C C . PHE A 1 85 ? 13.494 3.548 3.452 1.00 81.19 85 PHE A C 1
ATOM 670 O O . PHE A 1 85 ? 13.358 3.211 4.625 1.00 81.19 85 PHE A O 1
ATOM 677 N N . HIS A 1 86 ? 14.320 4.527 3.076 1.00 78.75 86 HIS A N 1
ATOM 678 C CA . HIS A 1 86 ? 15.095 5.311 4.026 1.00 78.75 86 HIS A CA 1
ATOM 679 C C . HIS A 1 86 ? 14.318 6.569 4.358 1.00 78.75 86 HIS A C 1
ATOM 681 O O . HIS A 1 86 ? 13.859 7.283 3.466 1.00 78.75 86 HIS A O 1
ATOM 687 N N . THR A 1 87 ? 14.188 6.842 5.643 1.00 73.69 87 THR A N 1
ATOM 688 C CA . THR A 1 87 ? 13.568 8.064 6.108 1.00 73.69 87 THR A CA 1
ATOM 689 C C . THR A 1 87 ? 14.695 9.057 6.419 1.00 73.69 87 THR A C 1
ATOM 691 O O . THR A 1 87 ? 15.656 8.746 7.121 1.00 73.69 87 THR A O 1
ATOM 694 N N . GLY A 1 88 ? 14.697 10.194 5.716 1.00 65.38 88 GLY A N 1
ATOM 695 C CA . GLY A 1 88 ? 15.852 11.104 5.662 1.00 65.38 88 GLY A CA 1
ATOM 696 C C . GLY A 1 88 ? 16.032 11.979 6.906 1.00 65.38 88 GLY A C 1
ATOM 697 O O . GLY A 1 88 ? 17.088 12.583 7.079 1.00 65.38 88 GLY A O 1
ATOM 698 N N . SER A 1 89 ? 15.019 12.052 7.766 1.00 65.88 89 SER A N 1
ATOM 699 C CA . SER A 1 89 ? 14.997 12.852 8.990 1.00 65.88 89 SER A CA 1
ATOM 700 C C . SER A 1 89 ? 15.054 11.935 10.212 1.00 65.88 89 SER A C 1
ATOM 702 O O . SER A 1 89 ? 14.319 10.957 10.284 1.00 65.88 89 SER A O 1
ATOM 704 N N . GLY A 1 90 ? 15.902 12.239 11.196 1.00 69.12 90 GLY A N 1
ATOM 705 C CA . GLY A 1 90 ? 16.075 11.405 12.399 1.00 69.12 90 GLY A CA 1
ATOM 706 C C . GLY A 1 90 ? 14.800 11.163 13.224 1.00 69.12 90 GLY A C 1
ATOM 707 O O . GLY A 1 90 ? 14.782 10.241 14.032 1.00 69.12 90 GLY A O 1
ATOM 708 N N . ASP A 1 91 ? 13.741 11.938 12.977 1.00 72.12 91 ASP A N 1
ATOM 709 C CA . ASP A 1 91 ? 12.453 11.858 13.680 1.00 72.12 91 ASP A CA 1
ATOM 710 C C . ASP A 1 91 ? 11.389 11.037 12.935 1.00 72.12 91 ASP A C 1
ATOM 712 O O . ASP A 1 91 ? 10.288 10.826 13.440 1.00 72.12 91 ASP A O 1
ATOM 716 N N . SER A 1 92 ? 11.690 10.591 11.717 1.00 73.31 92 SER A N 1
ATOM 717 C CA . SER A 1 92 ? 10.722 9.880 10.881 1.00 73.31 92 SER A CA 1
ATOM 718 C C . SER A 1 92 ? 10.691 8.387 11.183 1.00 73.31 92 SER A C 1
ATOM 720 O O . SER A 1 92 ? 11.688 7.755 11.543 1.00 73.31 92 SER A O 1
ATOM 722 N N . LEU A 1 93 ? 9.501 7.815 11.036 1.00 83.00 93 LEU A N 1
ATOM 723 C CA . LEU A 1 93 ? 9.213 6.461 11.468 1.00 83.00 93 LEU A CA 1
ATOM 724 C C . LEU A 1 93 ? 9.911 5.420 10.576 1.00 83.00 93 LEU A C 1
ATOM 726 O O . LEU A 1 93 ? 9.682 5.365 9.368 1.00 83.00 93 LEU A O 1
ATOM 730 N N . GLN A 1 94 ? 10.764 4.579 11.169 1.00 86.12 94 GLN A N 1
ATOM 731 C CA . GLN A 1 94 ? 11.548 3.585 10.435 1.00 86.12 94 GLN A CA 1
ATOM 732 C C . GLN A 1 94 ? 10.659 2.503 9.798 1.00 86.12 94 GLN A C 1
ATOM 734 O O . GLN A 1 94 ? 9.857 1.852 10.470 1.00 86.12 94 GLN A O 1
ATOM 739 N N . VAL A 1 95 ? 10.863 2.238 8.503 1.00 89.06 95 VAL A N 1
ATOM 740 C CA . VAL A 1 95 ? 10.217 1.118 7.802 1.00 89.06 95 VAL A CA 1
ATOM 741 C C . VAL A 1 95 ? 10.832 -0.205 8.272 1.00 89.06 95 VAL A C 1
ATOM 743 O O . VAL A 1 95 ? 11.974 -0.521 7.935 1.00 89.06 95 VAL A O 1
ATOM 746 N N . LEU A 1 96 ? 10.072 -0.996 9.034 1.00 91.75 96 LEU A N 1
ATOM 747 C CA . LEU A 1 96 ? 10.572 -2.231 9.657 1.00 91.75 96 LEU A CA 1
ATOM 748 C C . LEU A 1 96 ? 10.581 -3.433 8.708 1.00 91.75 96 LEU A C 1
ATOM 750 O O . LEU A 1 96 ? 11.462 -4.290 8.785 1.00 91.75 96 LEU A O 1
ATOM 754 N N . ARG A 1 97 ? 9.604 -3.508 7.799 1.00 93.31 97 ARG A N 1
ATOM 755 C CA . ARG A 1 97 ? 9.501 -4.577 6.803 1.00 93.31 97 ARG A CA 1
ATOM 756 C C . ARG A 1 97 ? 9.315 -3.973 5.426 1.00 93.31 97 ARG A C 1
ATOM 758 O O . ARG A 1 97 ? 8.393 -3.197 5.188 1.00 93.31 97 ARG A O 1
ATOM 765 N N . TYR A 1 98 ? 10.175 -4.376 4.503 1.00 92.31 98 TYR A N 1
ATOM 766 C CA . TYR A 1 98 ? 10.064 -3.985 3.111 1.00 92.31 98 TYR A CA 1
ATOM 767 C C . TYR A 1 98 ? 10.399 -5.146 2.179 1.00 92.31 98 TYR A C 1
ATOM 769 O O . TYR A 1 98 ? 11.192 -6.030 2.504 1.00 92.31 98 TYR A O 1
ATOM 777 N N . CYS A 1 99 ? 9.786 -5.132 1.003 1.00 90.06 99 CYS A N 1
ATOM 778 C CA . CYS A 1 99 ? 10.056 -6.051 -0.088 1.00 90.06 99 CYS A CA 1
ATOM 779 C C . CYS A 1 99 ? 10.472 -5.224 -1.303 1.00 90.06 99 CYS A C 1
ATOM 781 O O . CYS A 1 99 ? 9.713 -4.382 -1.785 1.00 90.06 99 CYS A O 1
ATOM 783 N N . LYS A 1 100 ? 11.696 -5.454 -1.787 1.00 86.94 100 LYS A N 1
ATOM 784 C CA . LYS A 1 100 ? 12.156 -4.831 -3.022 1.00 86.94 100 LYS A CA 1
ATOM 785 C C . LYS A 1 100 ? 11.683 -5.661 -4.207 1.00 86.94 100 LYS A C 1
ATOM 787 O O . LYS A 1 100 ? 12.042 -6.832 -4.305 1.00 86.94 100 LYS A O 1
ATOM 792 N N . VAL A 1 101 ? 10.950 -5.042 -5.122 1.00 85.12 101 VAL A N 1
ATOM 793 C CA . VAL A 1 101 ? 10.534 -5.681 -6.376 1.00 85.12 101 VAL A CA 1
ATOM 794 C C . VAL A 1 101 ? 11.417 -5.232 -7.535 1.00 85.12 101 VAL A C 1
ATOM 796 O O . VAL A 1 101 ? 11.981 -4.138 -7.528 1.00 85.12 101 VAL A O 1
ATOM 799 N N . ALA A 1 102 ? 11.590 -6.104 -8.528 1.00 81.50 102 ALA A N 1
ATOM 800 C CA . ALA A 1 102 ? 12.286 -5.741 -9.754 1.00 81.50 102 ALA A CA 1
ATOM 801 C C . ALA A 1 102 ? 11.403 -4.801 -10.589 1.00 81.50 102 ALA A C 1
ATOM 803 O O . ALA A 1 102 ? 10.222 -5.082 -10.809 1.00 81.50 102 ALA A O 1
ATOM 804 N N . ARG A 1 103 ? 11.992 -3.699 -11.064 1.00 80.44 103 ARG A N 1
ATOM 805 C CA . ARG A 1 103 ? 11.397 -2.862 -12.107 1.00 80.44 103 ARG A CA 1
ATOM 806 C C . ARG A 1 103 ? 11.702 -3.500 -13.455 1.00 80.44 103 ARG A C 1
ATOM 808 O O . ARG A 1 103 ? 12.869 -3.708 -13.779 1.00 80.44 103 ARG A O 1
ATOM 815 N N . TYR A 1 104 ? 10.661 -3.801 -14.221 1.00 76.88 104 TYR A N 1
ATOM 816 C CA . TYR A 1 104 ? 10.800 -4.250 -15.600 1.00 76.88 104 TYR A CA 1
ATOM 817 C C . TYR A 1 104 ? 10.579 -3.051 -16.518 1.00 76.88 104 TYR A C 1
ATOM 819 O O . TYR A 1 104 ? 9.446 -2.713 -16.860 1.00 76.88 104 TYR A O 1
ATOM 827 N N . ASP A 1 105 ? 11.679 -2.403 -16.877 1.00 81.75 105 ASP A N 1
ATOM 828 C CA . ASP A 1 105 ? 11.737 -1.481 -18.004 1.00 81.75 105 ASP A CA 1
ATOM 829 C C . ASP A 1 105 ? 12.586 -2.164 -19.076 1.00 81.75 105 ASP A C 1
ATOM 831 O O . ASP A 1 105 ? 13.693 -2.617 -18.780 1.00 81.75 105 ASP A O 1
ATOM 835 N N . ASP A 1 106 ? 12.070 -2.288 -20.297 1.00 79.38 106 ASP A N 1
ATOM 836 C CA . ASP A 1 106 ? 12.799 -2.957 -21.380 1.00 79.38 106 ASP A CA 1
ATOM 837 C C . ASP A 1 106 ? 12.475 -2.345 -22.747 1.00 79.38 106 ASP A C 1
ATOM 839 O O . ASP A 1 106 ? 11.441 -1.701 -22.937 1.00 79.38 106 ASP A O 1
ATOM 843 N N . ILE A 1 107 ? 13.372 -2.532 -23.713 1.00 84.31 107 ILE A N 1
ATOM 844 C CA . ILE A 1 107 ? 13.178 -2.113 -25.099 1.00 84.31 107 ILE A CA 1
ATOM 845 C C . ILE A 1 107 ? 12.479 -3.244 -25.849 1.00 84.31 107 ILE A C 1
ATOM 847 O O . ILE A 1 107 ? 13.084 -4.256 -26.199 1.00 84.31 107 ILE A O 1
ATOM 851 N N . TYR A 1 108 ? 11.199 -3.050 -26.149 1.00 84.56 108 TYR A N 1
ATOM 852 C CA . TYR A 1 108 ? 10.410 -4.025 -26.890 1.00 84.56 108 TYR A CA 1
ATOM 853 C C . TYR A 1 108 ? 10.505 -3.780 -28.398 1.00 84.56 108 TYR A C 1
ATOM 855 O O . TYR A 1 108 ? 10.487 -2.635 -28.872 1.00 84.56 108 TYR A O 1
ATOM 863 N N . ARG A 1 109 ? 10.576 -4.869 -29.174 1.00 89.00 109 ARG A N 1
ATOM 864 C CA . ARG A 1 109 ? 10.654 -4.815 -30.640 1.00 89.00 109 ARG A CA 1
ATOM 865 C C . ARG A 1 109 ? 9.487 -3.990 -31.198 1.00 89.00 109 ARG A C 1
ATOM 867 O O . ARG A 1 109 ? 8.333 -4.247 -30.866 1.00 89.00 109 ARG A O 1
ATOM 874 N N . ASP A 1 110 ? 9.813 -2.987 -32.011 1.00 92.31 110 ASP A N 1
ATOM 875 C CA . ASP A 1 110 ? 8.885 -2.053 -32.671 1.00 92.31 110 ASP A CA 1
ATOM 876 C C . ASP A 1 110 ? 8.060 -1.130 -31.743 1.00 92.31 110 ASP A C 1
ATOM 878 O O . ASP A 1 110 ? 7.299 -0.297 -32.235 1.00 92.31 110 ASP A O 1
ATOM 882 N N . GLN A 1 111 ? 8.225 -1.218 -30.416 1.00 85.94 111 GLN A N 1
ATOM 883 C CA . GLN A 1 111 ? 7.520 -0.366 -29.438 1.00 85.94 111 GLN A CA 1
ATOM 884 C C . GLN A 1 111 ? 8.459 0.573 -28.667 1.00 85.94 111 GLN A C 1
ATOM 886 O O . GLN A 1 111 ? 7.995 1.514 -28.025 1.00 85.94 111 GLN A O 1
ATOM 891 N N . GLY A 1 112 ? 9.776 0.366 -28.770 1.00 90.94 112 GLY A N 1
ATOM 892 C CA . GLY A 1 112 ? 10.771 1.177 -28.073 1.00 90.94 112 GLY A CA 1
ATOM 893 C C . GLY A 1 112 ? 10.849 0.844 -26.582 1.00 90.94 112 GLY A C 1
ATOM 894 O O . GLY A 1 112 ? 10.490 -0.255 -26.165 1.00 90.94 112 GLY A O 1
ATOM 895 N N . LEU A 1 113 ? 11.359 1.785 -25.782 1.00 88.38 113 LEU A N 1
ATOM 896 C CA . LEU A 1 113 ? 11.468 1.627 -24.332 1.00 88.38 113 LEU A CA 1
ATOM 897 C C . LEU A 1 113 ? 10.074 1.618 -23.698 1.00 88.38 113 LEU A C 1
ATOM 899 O O . LEU A 1 113 ? 9.400 2.647 -23.619 1.00 88.38 113 LEU A O 1
ATOM 903 N N . MET A 1 114 ? 9.662 0.451 -23.224 1.00 82.50 114 MET A N 1
ATOM 904 C CA . MET A 1 114 ? 8.468 0.290 -22.419 1.00 82.50 114 MET A CA 1
ATOM 905 C C . MET A 1 114 ? 8.836 0.507 -20.955 1.00 82.50 114 MET A C 1
ATOM 907 O O . MET A 1 114 ? 9.403 -0.363 -20.302 1.00 82.50 114 MET A O 1
ATOM 911 N N . MET A 1 115 ? 8.502 1.692 -20.454 1.00 81.00 115 MET A N 1
ATOM 912 C CA . MET A 1 115 ? 8.601 2.017 -19.033 1.00 81.00 115 MET A CA 1
ATOM 913 C C . MET A 1 115 ? 7.394 1.458 -18.284 1.00 81.00 115 MET A C 1
ATOM 915 O O . MET A 1 115 ? 6.288 1.403 -18.832 1.00 81.00 115 MET A O 1
ATOM 919 N N . ASN A 1 116 ? 7.573 1.134 -17.006 1.00 69.81 116 ASN A N 1
ATOM 920 C CA . ASN A 1 116 ? 6.488 0.700 -16.128 1.00 69.81 116 ASN A CA 1
ATOM 921 C C . ASN A 1 116 ? 5.778 -0.560 -16.655 1.00 69.81 116 ASN A C 1
ATOM 923 O O . ASN A 1 116 ? 4.547 -0.674 -16.562 1.00 69.81 116 ASN A O 1
ATOM 927 N N . MET A 1 117 ? 6.521 -1.549 -17.179 1.00 67.81 117 MET A N 1
ATOM 928 C CA . MET A 1 117 ? 5.910 -2.832 -17.572 1.00 67.81 117 MET A CA 1
ATOM 929 C C . MET A 1 117 ? 5.333 -3.617 -16.382 1.00 67.81 117 MET A C 1
ATOM 931 O O . MET A 1 117 ? 4.737 -4.674 -16.576 1.00 67.81 117 MET A O 1
ATOM 935 N N . GLY A 1 118 ? 5.394 -3.038 -15.180 1.00 62.16 118 GLY A N 1
ATOM 936 C CA . GLY A 1 118 ? 4.868 -3.576 -13.937 1.00 62.16 118 GLY A CA 1
ATOM 937 C C . GLY A 1 118 ? 5.913 -4.447 -13.260 1.00 62.16 118 GLY A C 1
ATOM 938 O O . GLY A 1 118 ? 6.680 -5.123 -13.932 1.00 62.16 118 GLY A O 1
ATOM 939 N N . GLY A 1 119 ? 5.952 -4.405 -11.930 1.00 63.97 119 GLY A N 1
ATOM 940 C CA . GLY A 1 119 ? 6.664 -5.385 -11.111 1.00 63.97 119 GLY A CA 1
ATOM 941 C C . GLY A 1 119 ? 5.743 -6.540 -10.716 1.00 63.97 119 GLY A C 1
ATOM 942 O O . GLY A 1 119 ? 4.517 -6.441 -10.844 1.00 63.97 119 GLY A O 1
ATOM 943 N N . ILE A 1 120 ? 6.333 -7.618 -10.194 1.00 63.59 120 ILE A N 1
ATOM 944 C CA . ILE A 1 120 ? 5.594 -8.671 -9.484 1.00 63.59 120 ILE A CA 1
ATOM 945 C C . ILE A 1 120 ? 4.734 -7.993 -8.404 1.00 63.59 120 ILE A C 1
ATOM 947 O O . ILE A 1 120 ? 5.265 -7.356 -7.497 1.00 63.59 120 ILE A O 1
ATOM 951 N N . GLY A 1 121 ? 3.413 -8.098 -8.533 1.00 61.09 121 GLY A N 1
ATOM 952 C CA . GLY A 1 121 ? 2.430 -7.631 -7.545 1.00 61.09 121 GLY A CA 1
ATOM 953 C C . GLY A 1 121 ? 1.326 -6.719 -8.084 1.00 61.09 121 GLY A C 1
ATOM 954 O O . GLY A 1 121 ? 0.389 -6.435 -7.349 1.00 61.09 121 GLY A O 1
ATOM 955 N N . ALA A 1 122 ? 1.412 -6.250 -9.334 1.00 63.84 122 ALA A N 1
ATOM 956 C CA . ALA A 1 122 ? 0.606 -5.106 -9.779 1.00 63.84 122 ALA A CA 1
ATOM 957 C C . ALA A 1 122 ? -0.517 -5.410 -10.789 1.00 63.84 122 ALA A C 1
ATOM 959 O O . ALA A 1 122 ? -1.221 -4.478 -11.179 1.00 63.84 122 ALA A O 1
ATOM 960 N N . ARG A 1 123 ? -0.664 -6.648 -11.293 1.00 73.12 123 ARG A N 1
ATOM 961 C CA . ARG A 1 123 ? -1.520 -6.898 -12.475 1.00 73.12 123 ARG A CA 1
ATOM 962 C C . ARG A 1 123 ? -2.495 -8.063 -12.372 1.00 73.12 123 ARG A C 1
ATOM 964 O O . ARG A 1 123 ? -3.416 -8.122 -13.182 1.00 73.12 123 ARG A O 1
ATOM 971 N N . SER A 1 124 ? -2.318 -8.973 -11.420 1.00 82.25 124 SER A N 1
ATOM 972 C CA . SER A 1 124 ? -3.191 -10.138 -11.276 1.00 82.25 124 SER A CA 1
ATOM 973 C C . SER A 1 124 ? -3.277 -10.636 -9.835 1.00 82.25 124 SER A C 1
ATOM 975 O O . SER A 1 124 ? -2.350 -10.458 -9.042 1.00 82.25 124 SER A O 1
ATOM 977 N N . ASP A 1 125 ? -4.349 -11.361 -9.516 1.00 84.75 125 ASP A N 1
ATOM 978 C CA . ASP A 1 125 ? -4.486 -12.080 -8.241 1.00 84.75 125 ASP A CA 1
ATOM 979 C C . ASP A 1 125 ? -3.335 -13.063 -8.007 1.00 84.75 125 ASP A C 1
ATOM 981 O O . ASP A 1 125 ? -2.919 -13.305 -6.874 1.00 84.75 125 ASP A O 1
ATOM 985 N N . LYS A 1 126 ? -2.801 -13.639 -9.090 1.00 84.25 126 LYS A N 1
ATOM 986 C CA . LYS A 1 126 ? -1.642 -14.532 -9.049 1.00 84.25 126 LYS A CA 1
ATOM 987 C C . LYS A 1 126 ? -0.404 -13.801 -8.535 1.00 84.25 126 LYS A C 1
ATOM 989 O O . LYS A 1 126 ? 0.292 -14.333 -7.672 1.00 84.25 126 LYS A O 1
ATOM 994 N N . ASP A 1 127 ? -0.170 -12.581 -9.012 1.00 83.00 127 ASP A N 1
ATOM 995 C CA . ASP A 1 127 ? 0.934 -11.750 -8.540 1.00 83.00 127 ASP A CA 1
ATOM 996 C C . ASP A 1 127 ? 0.775 -11.403 -7.059 1.00 83.00 127 ASP A C 1
ATOM 998 O O . ASP A 1 127 ? 1.725 -11.536 -6.289 1.00 83.00 127 ASP A O 1
ATOM 1002 N N . TYR A 1 128 ? -0.439 -11.024 -6.644 1.00 84.88 128 TYR A N 1
ATOM 1003 C CA . TYR A 1 128 ? -0.744 -10.767 -5.237 1.00 84.88 128 TYR A CA 1
ATOM 1004 C C . TYR A 1 128 ? -0.451 -11.996 -4.364 1.00 84.88 128 TYR A C 1
ATOM 1006 O O . TYR A 1 128 ? 0.222 -11.880 -3.341 1.00 84.88 128 TYR A O 1
ATOM 1014 N N . ARG A 1 129 ? -0.883 -13.196 -4.780 1.00 89.12 129 ARG A N 1
ATOM 1015 C CA . ARG A 1 129 ? -0.606 -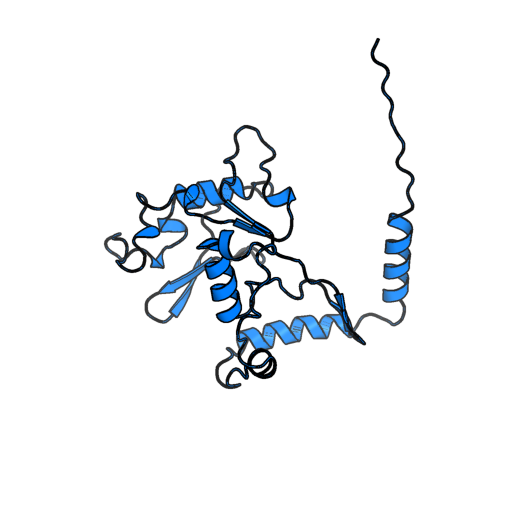14.449 -4.051 1.00 89.12 129 ARG A CA 1
ATOM 1016 C C . ARG A 1 129 ? 0.889 -14.738 -3.946 1.00 89.12 129 ARG A C 1
ATOM 1018 O O . ARG A 1 129 ? 1.332 -15.187 -2.892 1.00 89.12 129 ARG A O 1
ATOM 1025 N N . LEU A 1 130 ? 1.662 -14.476 -5.002 1.00 87.12 130 LEU A N 1
ATOM 1026 C CA . LEU A 1 130 ? 3.114 -14.666 -5.000 1.00 87.12 130 LEU A CA 1
ATOM 1027 C C . LEU A 1 130 ? 3.802 -13.709 -4.018 1.00 87.12 130 LEU A C 1
ATOM 1029 O O . LEU A 1 130 ? 4.606 -14.143 -3.193 1.00 87.12 130 LEU A O 1
ATOM 1033 N N . VAL A 1 131 ? 3.437 -12.425 -4.064 1.00 88.44 131 VAL A N 1
ATOM 1034 C CA . VAL A 1 131 ? 3.914 -11.410 -3.116 1.00 88.44 131 VAL A CA 1
ATOM 1035 C C . VAL A 1 131 ? 3.556 -11.802 -1.687 1.00 88.44 131 VAL A C 1
ATOM 1037 O O . VAL A 1 131 ? 4.422 -11.817 -0.814 1.00 88.44 131 VAL A O 1
ATOM 1040 N N . LYS A 1 132 ? 2.297 -12.176 -1.446 1.00 89.88 132 LYS A N 1
ATOM 1041 C CA . LYS A 1 132 ? 1.824 -12.602 -0.129 1.00 89.88 132 LYS A CA 1
ATOM 1042 C C . LYS A 1 132 ? 2.610 -13.813 0.378 1.00 89.88 132 LYS A C 1
ATOM 1044 O O . LYS A 1 132 ? 3.073 -13.811 1.513 1.00 89.88 132 LYS A O 1
ATOM 1049 N N . TYR A 1 133 ? 2.811 -14.822 -0.469 1.00 90.44 133 TYR A N 1
ATOM 1050 C CA . TYR A 1 133 ? 3.588 -16.012 -0.126 1.00 90.44 133 TYR A CA 1
ATOM 1051 C C . TYR A 1 133 ? 5.022 -15.660 0.288 1.00 90.44 133 TYR A C 1
ATOM 1053 O O . TYR A 1 133 ? 5.516 -16.169 1.296 1.00 90.44 133 TYR A O 1
ATOM 1061 N N . PHE A 1 134 ? 5.672 -14.762 -0.458 1.00 90.69 134 PHE A N 1
ATOM 1062 C CA . PHE A 1 134 ? 6.999 -14.259 -0.116 1.00 90.69 134 PHE A CA 1
ATOM 1063 C C . PHE A 1 134 ? 6.999 -13.517 1.228 1.00 90.69 134 PHE A C 1
ATOM 1065 O O . PHE A 1 134 ? 7.869 -13.763 2.059 1.00 90.69 134 PHE A O 1
ATOM 1072 N N . VAL A 1 135 ? 6.018 -12.643 1.463 1.00 91.50 135 VAL A N 1
ATOM 1073 C CA . VAL A 1 135 ? 5.889 -11.857 2.701 1.00 91.50 135 VAL A CA 1
ATOM 1074 C C . VAL A 1 135 ? 5.668 -12.740 3.929 1.00 91.50 135 VAL A C 1
ATOM 1076 O O . VAL A 1 135 ? 6.265 -12.485 4.978 1.00 91.50 135 VAL A O 1
ATOM 1079 N N . ASP A 1 136 ? 4.841 -13.777 3.800 1.00 91.81 136 ASP A N 1
ATOM 1080 C CA . ASP A 1 136 ? 4.516 -14.695 4.892 1.00 91.81 136 ASP A CA 1
ATOM 1081 C C . ASP A 1 136 ? 5.676 -15.654 5.202 1.00 91.81 136 ASP A C 1
ATOM 1083 O O . ASP A 1 136 ? 5.829 -16.107 6.337 1.00 91.81 136 ASP A O 1
ATOM 1087 N N . ARG A 1 137 ? 6.463 -16.033 4.184 1.00 92.06 137 ARG A N 1
ATOM 1088 C CA . ARG A 1 137 ? 7.484 -17.091 4.281 1.00 92.06 137 ARG A CA 1
ATOM 1089 C C . ARG A 1 137 ? 8.767 -16.729 3.523 1.00 92.06 137 ARG A C 1
ATOM 1091 O O . ARG A 1 137 ? 9.208 -17.509 2.671 1.00 92.06 137 ARG A O 1
ATOM 1098 N N . PRO A 1 138 ? 9.433 -15.603 3.838 1.00 90.94 138 PRO A N 1
ATOM 1099 C CA . PRO A 1 138 ? 10.587 -15.135 3.066 1.00 90.94 138 PRO A CA 1
ATOM 1100 C C . PRO A 1 138 ? 11.750 -16.139 3.073 1.00 90.94 138 PRO A C 1
ATOM 1102 O O . PRO A 1 138 ? 12.492 -16.245 2.099 1.00 90.94 138 PRO A O 1
ATOM 1105 N N . TRP A 1 139 ? 11.886 -16.945 4.133 1.00 89.44 139 TRP A N 1
ATOM 1106 C CA . TRP A 1 139 ? 12.910 -17.992 4.229 1.00 89.44 139 TRP A CA 1
ATOM 1107 C C . TRP A 1 139 ? 12.748 -19.114 3.198 1.00 89.44 139 TRP A C 1
ATOM 1109 O O . TRP A 1 139 ? 13.753 -19.702 2.813 1.00 89.44 139 TRP A O 1
ATOM 1119 N N . LYS A 1 140 ? 11.527 -19.379 2.710 1.00 86.88 140 LYS A N 1
ATOM 1120 C CA . LYS A 1 140 ? 11.280 -20.380 1.657 1.00 86.88 140 LYS A CA 1
ATOM 1121 C C . LYS A 1 140 ? 11.738 -19.927 0.271 1.00 86.88 140 LYS A C 1
ATOM 1123 O O . LYS A 1 140 ? 11.750 -20.730 -0.649 1.00 86.88 140 LYS A O 1
ATOM 1128 N N . SER A 1 141 ? 12.082 -18.649 0.116 1.00 81.38 141 SER A N 1
ATOM 1129 C CA . SER A 1 141 ? 12.558 -18.078 -1.151 1.00 81.38 141 SER A CA 1
ATOM 1130 C C . SER A 1 141 ? 14.087 -17.962 -1.198 1.00 81.38 141 SER A C 1
ATOM 1132 O O . SER A 1 141 ? 14.632 -17.259 -2.047 1.00 81.38 141 SER A O 1
ATOM 1134 N N . ARG A 1 142 ? 14.805 -18.604 -0.264 1.00 80.25 142 ARG A N 1
ATOM 1135 C CA . ARG A 1 142 ? 16.271 -18.621 -0.257 1.00 80.25 142 ARG A CA 1
ATOM 1136 C C . ARG A 1 142 ? 16.769 -19.564 -1.352 1.00 80.25 142 ARG A C 1
ATOM 1138 O O . ARG A 1 142 ? 16.478 -20.748 -1.330 1.00 80.25 142 ARG A O 1
ATOM 1145 N N . VAL A 1 143 ? 17.569 -19.023 -2.265 1.00 64.44 143 VAL A N 1
ATOM 1146 C CA . VAL A 1 143 ? 18.089 -19.675 -3.485 1.00 64.44 143 VAL A CA 1
ATOM 1147 C C . VAL A 1 143 ? 19.125 -20.791 -3.204 1.00 64.44 143 VAL A C 1
ATOM 1149 O O . VAL A 1 143 ? 19.704 -21.333 -4.131 1.00 64.44 143 VAL A O 1
ATOM 1152 N N . ASN A 1 144 ? 19.372 -21.160 -1.941 1.00 54.66 144 ASN A N 1
ATOM 1153 C CA . ASN A 1 144 ? 20.468 -22.068 -1.560 1.00 54.66 144 ASN A CA 1
ATOM 1154 C C . ASN A 1 144 ? 20.033 -23.462 -1.095 1.00 54.66 144 ASN A C 1
ATOM 1156 O O . ASN A 1 144 ? 20.878 -24.246 -0.672 1.00 54.66 144 ASN A O 1
ATOM 1160 N N . GLU A 1 145 ? 18.751 -23.787 -1.159 1.00 51.28 145 GLU A N 1
ATOM 1161 C CA . GLU A 1 145 ? 18.379 -25.191 -1.301 1.00 51.28 145 GLU A CA 1
ATOM 1162 C C . GLU A 1 145 ? 18.282 -25.390 -2.803 1.00 51.28 145 GLU A C 1
ATOM 1164 O O . GLU A 1 145 ? 17.506 -24.668 -3.427 1.00 51.28 145 GLU A O 1
ATOM 1169 N N . ASP A 1 146 ? 19.107 -26.274 -3.385 1.00 53.94 146 ASP A N 1
ATOM 1170 C CA . ASP A 1 146 ? 18.841 -26.789 -4.728 1.00 53.94 146 ASP A CA 1
ATOM 1171 C C . ASP A 1 146 ? 17.364 -27.172 -4.715 1.00 53.94 146 ASP A C 1
ATOM 1173 O O . ASP A 1 146 ? 16.994 -28.106 -3.990 1.00 53.94 146 ASP A O 1
ATOM 1177 N N . PRO A 1 147 ? 16.489 -26.415 -5.396 1.00 52.06 147 PRO A N 1
ATOM 1178 C CA . PRO A 1 147 ? 15.112 -26.812 -5.425 1.00 52.06 147 PRO A CA 1
ATOM 1179 C C . PRO A 1 147 ? 15.147 -28.154 -6.144 1.00 52.06 147 PRO A C 1
ATOM 1181 O O . PRO A 1 147 ? 15.567 -28.214 -7.303 1.00 52.06 147 PRO A O 1
ATOM 1184 N N . GLU A 1 148 ? 14.683 -29.231 -5.499 1.00 56.72 148 GLU A N 1
ATOM 1185 C CA . GLU A 1 148 ? 13.967 -30.213 -6.304 1.00 56.72 148 GLU A CA 1
ATOM 1186 C C . GLU A 1 148 ? 13.003 -29.361 -7.121 1.00 56.72 148 GLU A C 1
ATOM 1188 O O . GLU A 1 148 ? 12.236 -28.606 -6.503 1.00 56.72 148 GLU A O 1
ATOM 1193 N N . PRO A 1 149 ? 13.170 -29.325 -8.459 1.00 49.62 149 PRO A N 1
ATOM 1194 C CA . PRO A 1 149 ? 12.499 -28.349 -9.284 1.00 49.62 149 PRO A CA 1
ATOM 1195 C C . PRO A 1 149 ? 11.042 -28.428 -8.868 1.00 49.62 149 PRO A C 1
ATOM 1197 O O . PRO A 1 149 ? 10.491 -29.537 -8.907 1.00 49.62 149 PRO A O 1
ATOM 1200 N N . PRO A 1 150 ? 10.447 -27.326 -8.360 1.00 51.97 150 PRO A N 1
ATOM 1201 C CA . PRO A 1 150 ? 9.044 -27.353 -8.006 1.00 51.97 150 PRO A CA 1
ATOM 1202 C C . PRO A 1 150 ? 8.364 -27.988 -9.204 1.00 51.97 150 PRO A C 1
ATOM 1204 O O . PRO A 1 150 ? 8.697 -27.618 -10.335 1.00 51.97 150 PRO A O 1
ATOM 1207 N N . GLN A 1 151 ? 7.518 -28.996 -8.975 1.00 50.53 151 GLN A N 1
ATOM 1208 C CA . GLN A 1 151 ? 6.644 -29.498 -10.025 1.00 50.53 151 GLN A CA 1
ATOM 1209 C C . GLN A 1 151 ? 5.736 -28.328 -10.400 1.00 50.53 151 GLN A C 1
ATOM 1211 O O . GLN A 1 151 ? 4.625 -28.162 -9.906 1.00 50.53 151 GLN A O 1
ATOM 1216 N N . LEU A 1 152 ? 6.292 -27.429 -11.201 1.00 45.44 152 LEU A N 1
ATOM 1217 C CA . LEU A 1 152 ? 5.617 -26.392 -11.908 1.00 45.44 152 LEU A CA 1
ATOM 1218 C C . LEU A 1 152 ? 4.754 -27.200 -12.852 1.00 45.44 152 LEU A C 1
ATOM 1220 O O . LEU A 1 152 ? 5.249 -27.838 -13.783 1.00 45.44 152 LEU A O 1
ATOM 1224 N N . HIS A 1 153 ? 3.459 -27.199 -12.559 1.00 53.78 153 HIS A N 1
ATOM 1225 C CA . HIS A 1 153 ? 2.462 -27.321 -13.604 1.00 53.78 153 HIS A CA 1
ATOM 1226 C C . HIS A 1 153 ? 2.975 -26.527 -14.813 1.00 53.78 153 HIS A C 1
ATOM 1228 O O . HIS A 1 153 ? 3.517 -25.427 -14.651 1.00 53.78 153 HIS A O 1
ATOM 1234 N N . HIS A 1 154 ? 2.980 -27.216 -15.951 1.00 51.91 154 HIS A N 1
ATOM 1235 C CA . HIS A 1 154 ? 3.749 -26.946 -17.159 1.00 51.91 154 HIS A CA 1
ATOM 1236 C C . HIS A 1 154 ? 3.853 -25.432 -17.435 1.00 51.91 154 HIS A C 1
ATOM 1238 O O . HIS A 1 154 ? 2.875 -24.719 -17.244 1.00 51.91 154 HIS A O 1
ATOM 1244 N N . PRO A 1 155 ? 4.979 -24.886 -17.925 1.00 45.19 155 PRO A N 1
ATOM 1245 C CA . PRO A 1 155 ? 5.092 -23.454 -18.247 1.00 45.19 155 PRO A CA 1
ATOM 1246 C C . PRO A 1 155 ? 4.022 -22.930 -19.231 1.00 45.19 155 PRO A C 1
ATOM 1248 O O . PRO A 1 155 ? 3.826 -21.721 -19.335 1.00 45.19 155 PRO A O 1
ATOM 1251 N N . GLU A 1 156 ? 3.286 -23.818 -19.898 1.00 53.50 156 GLU A N 1
ATOM 1252 C CA . GLU A 1 156 ? 2.090 -23.493 -20.685 1.00 53.50 156 GLU A CA 1
ATOM 1253 C C . GLU A 1 156 ? 0.902 -23.037 -19.805 1.00 53.50 156 GLU A C 1
ATOM 1255 O O . GLU A 1 156 ? 0.199 -22.098 -20.172 1.00 53.50 156 GLU A O 1
ATOM 1260 N N . ASP A 1 157 ? 0.786 -23.534 -18.569 1.00 50.03 157 ASP A N 1
ATOM 1261 C CA . ASP A 1 157 ? -0.181 -23.086 -17.552 1.00 50.03 157 ASP A CA 1
ATOM 1262 C C . ASP A 1 157 ? 0.150 -21.685 -16.985 1.00 50.03 157 ASP A C 1
ATOM 1264 O O . ASP A 1 157 ? -0.663 -21.049 -16.306 1.00 50.03 157 ASP A O 1
ATOM 1268 N N . LEU A 1 158 ? 1.360 -21.162 -17.238 1.00 46.81 158 LEU A N 1
ATOM 1269 C CA . LEU A 1 158 ? 1.770 -19.813 -16.824 1.00 46.81 158 LEU A CA 1
ATOM 1270 C C . LEU A 1 158 ? 1.396 -18.731 -17.847 1.00 46.81 158 LEU A C 1
ATOM 1272 O O . LEU A 1 158 ? 1.345 -17.560 -17.463 1.00 46.81 158 LEU A O 1
ATOM 1276 N N . LEU A 1 159 ? 1.127 -19.106 -19.101 1.00 43.59 159 LEU A N 1
ATOM 1277 C CA . LEU A 1 159 ? 0.849 -18.179 -20.204 1.00 43.59 159 LEU A CA 1
ATOM 1278 C C . LEU A 1 159 ? -0.623 -18.156 -20.634 1.00 43.59 159 LEU A C 1
ATOM 1280 O O . LEU A 1 159 ? -1.016 -17.256 -21.375 1.00 43.59 159 LEU A O 1
ATOM 1284 N N . GLU A 1 160 ? -1.454 -19.072 -20.135 1.00 41.34 160 GLU A N 1
ATOM 1285 C CA . GLU A 1 160 ? -2.853 -19.191 -20.551 1.00 41.34 160 GLU A CA 1
ATOM 1286 C C . GLU A 1 160 ? -3.857 -18.684 -19.500 1.00 41.34 160 GLU A C 1
ATOM 1288 O O . GLU A 1 160 ? -4.861 -19.321 -19.201 1.00 41.34 160 GLU A O 1
ATOM 1293 N N . TYR A 1 161 ? -3.641 -17.484 -18.949 1.00 44.00 161 TYR A N 1
ATOM 1294 C CA . TYR A 1 161 ? -4.755 -16.746 -18.340 1.00 44.00 161 TYR A CA 1
ATOM 1295 C C . TYR A 1 161 ? -5.465 -15.926 -19.421 1.00 44.00 161 TYR A C 1
ATOM 1297 O O . TYR A 1 161 ? -5.162 -14.751 -19.641 1.00 44.00 161 TYR A O 1
ATOM 1305 N N . LYS A 1 162 ? -6.421 -16.550 -20.115 1.00 43.34 162 LYS A N 1
ATOM 1306 C CA . LYS A 1 162 ? -7.461 -15.809 -20.836 1.00 43.34 162 LYS A CA 1
ATOM 1307 C C . LYS A 1 162 ? -8.479 -15.340 -19.805 1.00 43.34 162 LYS A C 1
ATOM 1309 O O . LYS A 1 162 ? -9.341 -16.111 -19.394 1.00 43.34 162 LYS A O 1
ATOM 1314 N N . ALA A 1 163 ? -8.378 -14.082 -19.381 1.00 47.06 163 ALA A N 1
ATOM 1315 C CA . ALA A 1 163 ? -9.527 -13.429 -18.766 1.00 47.06 163 ALA A CA 1
ATOM 1316 C C . ALA A 1 163 ? -10.711 -13.549 -19.749 1.00 47.06 163 ALA A C 1
ATOM 1318 O O . ALA A 1 163 ? -10.497 -13.301 -20.942 1.00 47.06 163 ALA A O 1
ATOM 1319 N N . PRO A 1 164 ? -11.922 -13.930 -19.306 1.00 53.59 164 PRO A N 1
ATOM 1320 C CA . PRO A 1 164 ? -13.105 -13.820 -20.147 1.00 53.59 164 PRO A CA 1
ATOM 1321 C C . PRO A 1 164 ? -13.181 -12.376 -20.649 1.00 53.59 164 PRO A C 1
ATOM 1323 O O . PRO A 1 164 ? -13.165 -11.442 -19.844 1.00 53.59 164 PRO A O 1
ATOM 1326 N N . GLU A 1 165 ? -13.209 -12.173 -21.968 1.00 49.34 165 GLU A N 1
ATOM 1327 C CA . GLU A 1 165 ? -13.231 -10.823 -22.558 1.00 49.34 165 GLU A CA 1
ATOM 1328 C C . GLU A 1 165 ? -14.442 -9.997 -22.080 1.00 49.34 165 GLU A C 1
ATOM 1330 O O . GLU A 1 165 ? -14.424 -8.768 -22.148 1.00 49.34 165 GLU A O 1
ATOM 1335 N N . ASP A 1 166 ? -15.443 -10.667 -21.510 1.00 54.66 166 ASP A N 1
ATOM 1336 C CA . ASP A 1 166 ? -16.676 -10.084 -20.998 1.00 54.66 166 ASP A CA 1
ATOM 1337 C C . ASP A 1 166 ? -16.556 -9.457 -19.591 1.00 54.66 166 ASP A C 1
ATOM 1339 O O . ASP A 1 166 ? -17.461 -8.728 -19.184 1.00 54.66 166 ASP A O 1
ATOM 1343 N N . GLU A 1 167 ? -15.458 -9.670 -18.848 1.00 45.72 167 GLU A N 1
ATOM 1344 C CA . GLU A 1 167 ? -15.331 -9.210 -17.447 1.00 45.72 167 GLU A CA 1
ATOM 1345 C C . GLU A 1 167 ? -14.453 -7.965 -17.236 1.00 45.72 167 GLU A C 1
ATOM 1347 O O . GLU A 1 167 ? -14.383 -7.437 -16.126 1.00 45.72 167 GLU A O 1
ATOM 1352 N N . LEU A 1 168 ? -13.801 -7.432 -18.275 1.00 50.12 168 LEU A N 1
ATOM 1353 C CA . LEU A 1 168 ? -13.007 -6.205 -18.146 1.00 50.12 168 LEU A CA 1
ATOM 1354 C C . LEU A 1 168 ? -13.911 -4.959 -18.202 1.00 50.12 168 LEU A C 1
ATOM 1356 O O . LEU A 1 168 ? -14.511 -4.680 -19.246 1.00 50.12 168 LEU A O 1
ATOM 1360 N N . PRO A 1 169 ? -13.980 -4.138 -17.132 1.00 59.94 169 PRO A N 1
ATOM 1361 C CA . PRO A 1 169 ? -14.755 -2.905 -17.146 1.00 59.94 169 PRO A CA 1
ATOM 1362 C C . PRO A 1 169 ? -14.315 -2.014 -18.312 1.00 59.94 169 PRO A C 1
ATOM 1364 O O . PRO A 1 169 ? -13.132 -1.688 -18.447 1.00 59.94 169 PRO A O 1
ATOM 1367 N N . LYS A 1 170 ? -15.267 -1.565 -19.144 1.00 55.09 170 LYS A N 1
ATOM 1368 C CA . LYS A 1 170 ? -15.016 -0.703 -20.322 1.00 55.09 170 LYS A CA 1
ATOM 1369 C C . LYS A 1 170 ? -14.149 0.531 -20.002 1.00 55.09 170 LYS A C 1
ATOM 1371 O O . LYS A 1 170 ? -13.432 1.019 -20.876 1.00 55.09 170 LYS A O 1
ATOM 1376 N N . ALA A 1 171 ? -14.162 0.990 -18.748 1.00 48.06 171 ALA A N 1
ATOM 1377 C CA . ALA A 1 171 ? -13.309 2.059 -18.235 1.00 48.06 171 ALA A CA 1
ATOM 1378 C C . ALA A 1 171 ? -11.799 1.756 -18.374 1.00 48.06 171 ALA A C 1
ATOM 1380 O O . ALA A 1 171 ? -11.058 2.599 -18.883 1.00 48.06 171 ALA A O 1
ATOM 1381 N N . LEU A 1 172 ? -11.343 0.540 -18.045 1.00 48.06 172 LEU A N 1
ATOM 1382 C CA . LEU A 1 172 ? -9.929 0.140 -18.149 1.00 48.06 172 LEU A CA 1
ATOM 1383 C C . LEU A 1 172 ? -9.451 0.039 -19.607 1.00 48.06 172 LEU A C 1
ATOM 1385 O O . LEU A 1 172 ? -8.318 0.405 -19.930 1.00 48.06 172 LEU A O 1
ATOM 1389 N N . LEU A 1 173 ? -10.333 -0.384 -20.517 1.00 47.88 173 LEU A N 1
ATOM 1390 C CA . LEU A 1 173 ? -10.041 -0.426 -21.955 1.00 47.88 173 LEU A CA 1
ATOM 1391 C C . LEU A 1 173 ? -9.921 0.981 -22.568 1.00 47.88 173 LEU A C 1
ATOM 1393 O O . LEU A 1 173 ? -9.137 1.181 -23.500 1.00 47.88 173 LEU A O 1
ATOM 1397 N N . SER A 1 174 ? -10.652 1.966 -22.037 1.00 45.81 174 SER A N 1
ATOM 1398 C CA . SER A 1 174 ? -10.587 3.359 -22.502 1.00 45.81 174 SER A CA 1
ATOM 1399 C C . SER A 1 174 ? -9.287 4.068 -22.086 1.00 45.81 174 SER A C 1
ATOM 1401 O O . SER A 1 174 ? -8.638 4.691 -22.930 1.00 45.81 174 SER A O 1
ATOM 1403 N N . ALA A 1 175 ? -8.819 3.865 -20.847 1.00 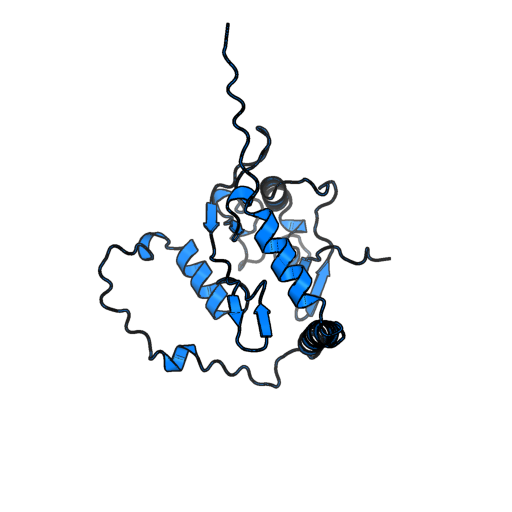47.28 175 ALA A N 1
ATOM 1404 C CA . ALA A 1 175 ? -7.554 4.419 -20.354 1.00 47.28 175 ALA A CA 1
ATOM 1405 C C . ALA A 1 175 ? -6.341 3.900 -21.152 1.00 47.28 175 ALA A C 1
ATOM 1407 O O . ALA A 1 175 ? -5.418 4.652 -21.476 1.00 47.28 175 ALA A O 1
ATOM 1408 N N . ARG A 1 176 ? -6.383 2.628 -21.575 1.00 43.00 176 ARG A N 1
ATOM 1409 C CA . ARG A 1 176 ? -5.339 2.015 -22.413 1.00 43.00 176 ARG A CA 1
ATOM 1410 C C . ARG A 1 176 ? -5.279 2.609 -23.827 1.00 43.00 176 ARG A C 1
ATOM 1412 O O . ARG A 1 176 ? -4.199 2.680 -24.414 1.00 43.00 176 ARG A O 1
ATOM 1419 N N . ARG A 1 177 ? -6.406 3.076 -24.381 1.00 43.62 177 ARG A N 1
ATOM 1420 C CA . ARG A 1 177 ? -6.447 3.688 -25.724 1.00 43.62 177 ARG A CA 1
ATOM 1421 C C . ARG A 1 177 ? -5.856 5.097 -25.752 1.00 43.62 177 ARG A C 1
ATOM 1423 O O . ARG A 1 177 ? -5.177 5.424 -26.722 1.00 43.62 177 ARG A O 1
ATOM 1430 N N . HIS A 1 178 ? -6.027 5.893 -24.696 1.00 42.88 178 HIS A N 1
ATOM 1431 C CA . HIS A 1 178 ? -5.494 7.261 -24.657 1.00 42.88 178 HIS A CA 1
ATOM 1432 C C . HIS A 1 178 ? -3.965 7.329 -24.538 1.00 42.88 178 HIS A C 1
ATOM 1434 O O . HIS A 1 178 ? -3.348 8.216 -25.130 1.00 42.88 178 HIS A O 1
ATOM 1440 N N . SER A 1 179 ? -3.340 6.351 -23.873 1.00 42.12 179 SER A N 1
ATOM 1441 C CA . SER A 1 179 ? -1.875 6.237 -23.813 1.00 42.12 179 SER A CA 1
ATOM 1442 C C . SER A 1 179 ? -1.255 5.954 -25.195 1.00 42.12 179 SER A C 1
ATOM 1444 O O . SER A 1 179 ? -0.268 6.584 -25.576 1.00 42.12 179 SER A O 1
ATOM 1446 N N . MET A 1 180 ? -1.884 5.096 -26.010 1.00 43.38 180 MET A N 1
ATOM 1447 C CA . MET A 1 180 ? -1.340 4.709 -27.322 1.00 43.38 180 MET A CA 1
ATOM 1448 C C . MET A 1 180 ? -1.555 5.747 -28.432 1.00 43.38 180 MET A C 1
ATOM 1450 O O . MET A 1 180 ? -0.764 5.807 -29.374 1.00 43.38 180 MET A O 1
ATOM 1454 N N . THR A 1 181 ? -2.584 6.595 -28.349 1.00 42.41 181 THR A N 1
ATOM 1455 C CA . THR A 1 181 ? -2.783 7.672 -29.336 1.00 42.41 181 THR A CA 1
ATOM 1456 C C . THR A 1 181 ? -1.747 8.789 -29.228 1.00 42.41 181 THR A C 1
ATOM 1458 O O . THR A 1 181 ? -1.436 9.412 -30.239 1.00 42.41 181 THR A O 1
ATOM 1461 N N . ARG A 1 182 ? -1.143 9.007 -28.050 1.00 42.00 182 ARG A N 1
ATOM 1462 C CA . ARG A 1 182 ? -0.129 10.059 -27.858 1.00 42.00 182 ARG A CA 1
ATOM 1463 C C . ARG A 1 182 ? 1.239 9.699 -28.459 1.00 42.00 182 ARG A C 1
ATOM 1465 O O . ARG A 1 182 ? 1.992 10.594 -28.823 1.00 42.00 182 ARG A O 1
ATOM 1472 N N . ALA A 1 183 ? 1.538 8.409 -28.630 1.00 43.09 183 ALA A N 1
ATOM 1473 C CA . ALA A 1 183 ? 2.785 7.944 -29.245 1.00 43.09 183 ALA A CA 1
ATOM 1474 C C . ALA A 1 183 ? 2.793 8.042 -30.785 1.00 43.09 183 ALA A C 1
ATOM 1476 O O . ALA A 1 183 ? 3.858 8.024 -31.395 1.00 43.09 183 ALA A O 1
ATOM 1477 N N . LYS A 1 184 ? 1.625 8.167 -31.435 1.00 46.22 184 LYS A N 1
ATOM 1478 C CA . LYS A 1 184 ? 1.512 8.150 -32.907 1.00 46.22 184 LYS A CA 1
ATOM 1479 C C . LYS A 1 184 ? 1.645 9.513 -33.592 1.00 46.22 184 LYS A C 1
ATOM 1481 O O . LYS A 1 184 ? 1.676 9.552 -34.816 1.00 46.22 184 LYS A O 1
ATOM 1486 N N . THR A 1 185 ? 1.734 10.616 -32.848 1.00 46.56 185 THR A N 1
ATOM 1487 C CA . THR A 1 185 ? 1.823 11.970 -33.431 1.00 46.56 185 THR A CA 1
ATOM 1488 C C . THR A 1 185 ? 3.190 12.632 -33.266 1.00 46.56 185 THR A C 1
ATOM 1490 O O . THR A 1 185 ? 3.335 13.799 -33.623 1.00 46.56 185 THR A O 1
ATOM 1493 N N . ALA A 1 186 ? 4.198 11.928 -32.741 1.00 51.03 186 ALA A N 1
ATOM 1494 C CA . ALA A 1 186 ? 5.554 12.468 -32.688 1.00 51.03 186 ALA A CA 1
ATOM 1495 C C . ALA A 1 186 ? 6.151 12.504 -34.112 1.00 51.03 186 ALA A C 1
ATOM 1497 O O . ALA A 1 186 ? 6.177 11.467 -34.783 1.00 51.03 186 ALA A O 1
ATOM 1498 N N . PRO A 1 187 ? 6.609 13.669 -34.607 1.00 63.94 187 PRO A N 1
ATOM 1499 C CA . PRO A 1 187 ? 7.167 13.778 -35.947 1.00 63.94 187 PRO A CA 1
ATOM 1500 C C . PRO A 1 187 ? 8.433 12.910 -36.090 1.00 63.94 187 PRO A C 1
ATOM 1502 O O . PRO A 1 187 ? 9.220 12.805 -35.138 1.00 63.94 187 PRO A O 1
ATOM 1505 N N . PRO A 1 188 ? 8.670 12.297 -37.267 1.00 50.41 188 PRO A N 1
ATOM 1506 C CA . PRO A 1 188 ? 9.860 11.486 -37.512 1.00 50.41 188 PRO A CA 1
ATOM 1507 C C . PRO A 1 188 ? 11.122 12.342 -37.324 1.00 50.41 188 PRO A C 1
ATOM 1509 O O . PRO A 1 188 ? 11.409 13.220 -38.132 1.00 50.41 188 PRO A O 1
ATOM 1512 N N . GLY A 1 189 ? 11.856 12.126 -36.228 1.00 57.81 189 GLY A N 1
ATOM 1513 C CA . GLY A 1 189 ? 13.113 12.830 -35.942 1.00 57.81 189 GLY A CA 1
ATOM 1514 C C . GLY A 1 189 ? 13.334 13.255 -34.486 1.00 57.81 189 GLY A C 1
ATOM 1515 O O . GLY A 1 189 ? 14.477 13.523 -34.116 1.00 57.81 189 GLY A O 1
ATOM 1516 N N . GLU A 1 190 ? 12.304 13.287 -33.632 1.00 57.22 190 GLU A N 1
ATOM 1517 C CA . GLU A 1 190 ? 12.494 13.670 -32.218 1.00 57.22 190 GLU A CA 1
ATOM 1518 C C . GLU A 1 190 ? 13.028 12.537 -31.330 1.00 57.22 190 GLU A C 1
ATOM 1520 O O . GLU A 1 190 ? 13.854 12.785 -30.450 1.00 57.22 190 GLU A O 1
ATOM 1525 N N . LEU A 1 191 ? 12.660 11.283 -31.610 1.00 55.59 191 LEU A N 1
ATOM 1526 C CA . LEU A 1 191 ? 13.137 10.122 -30.843 1.00 55.59 191 LEU A CA 1
ATOM 1527 C C . LEU A 1 191 ? 14.662 9.930 -30.947 1.00 55.59 191 LEU A C 1
ATOM 1529 O O . LEU A 1 191 ? 15.313 9.596 -29.956 1.00 55.59 191 LEU A O 1
ATOM 1533 N N . ALA A 1 192 ? 15.255 10.234 -32.107 1.00 61.31 192 ALA A N 1
ATOM 1534 C CA . ALA A 1 192 ? 16.706 10.177 -32.299 1.00 61.31 192 ALA A CA 1
ATOM 1535 C C . ALA A 1 192 ? 17.447 11.229 -31.449 1.00 61.31 192 ALA A C 1
ATOM 1537 O O . ALA A 1 192 ? 18.480 10.932 -30.850 1.00 61.31 192 ALA A O 1
ATOM 1538 N N . LYS A 1 193 ? 16.881 12.438 -31.316 1.00 65.19 193 LYS A N 1
ATOM 1539 C CA . LYS A 1 193 ? 17.468 13.525 -30.513 1.00 65.19 193 LYS A CA 1
ATOM 1540 C C . LYS A 1 193 ? 17.378 13.260 -29.005 1.00 65.19 193 LYS A C 1
ATOM 1542 O O . LYS A 1 193 ? 18.271 13.671 -28.265 1.00 65.19 193 LYS A O 1
ATOM 1547 N N . MET A 1 194 ? 16.334 12.565 -28.540 1.00 62.41 194 MET A N 1
ATOM 1548 C CA . MET A 1 194 ? 16.226 12.137 -27.136 1.00 62.41 194 MET A CA 1
ATOM 1549 C C . MET A 1 194 ? 17.261 11.066 -26.779 1.00 62.41 194 MET A C 1
ATOM 1551 O O . MET A 1 194 ? 17.918 11.187 -25.745 1.00 62.41 194 MET A O 1
ATOM 1555 N N . SER A 1 195 ? 17.459 10.070 -27.650 1.00 56.41 195 SER A N 1
ATOM 1556 C CA . SER A 1 195 ? 18.477 9.032 -27.442 1.00 56.41 195 SER A CA 1
ATOM 1557 C C . SER A 1 195 ? 19.893 9.619 -27.380 1.00 56.41 195 SER A C 1
ATOM 1559 O O . SER A 1 195 ? 20.706 9.189 -26.563 1.00 56.41 195 SER A O 1
ATOM 1561 N N . GLU A 1 196 ? 20.193 10.631 -28.200 1.00 61.38 196 GLU A N 1
ATOM 1562 C CA . GLU A 1 196 ? 21.513 11.273 -28.219 1.00 61.38 196 GLU A CA 1
ATOM 1563 C C . GLU A 1 196 ? 21.773 12.136 -26.967 1.00 61.38 196 GLU A C 1
ATOM 1565 O O . GLU A 1 196 ? 22.895 12.183 -26.458 1.00 61.38 196 GLU A O 1
ATOM 1570 N N . ARG A 1 197 ? 20.732 12.779 -26.415 1.00 64.12 197 ARG A N 1
ATOM 1571 C CA . ARG A 1 197 ? 20.828 13.536 -25.152 1.00 64.12 197 ARG A CA 1
ATOM 1572 C C . ARG A 1 197 ? 21.060 12.633 -23.942 1.00 64.12 197 ARG A C 1
ATOM 1574 O O . ARG A 1 197 ? 21.854 13.002 -23.080 1.00 64.12 197 ARG A O 1
ATOM 1581 N N . LEU A 1 198 ? 20.424 11.459 -23.894 1.00 56.66 198 LEU A N 1
ATOM 1582 C CA . LEU A 1 198 ? 20.622 10.503 -22.798 1.00 56.66 198 LEU A CA 1
ATOM 1583 C C . LEU A 1 198 ? 22.062 9.966 -22.764 1.00 56.66 198 LEU A C 1
ATOM 1585 O O . LEU A 1 198 ? 22.672 9.898 -21.701 1.00 56.66 198 LEU A O 1
ATOM 1589 N N . MET A 1 199 ? 22.642 9.669 -23.930 1.00 60.56 199 MET A N 1
ATOM 1590 C CA . MET A 1 199 ? 24.015 9.154 -24.027 1.00 60.56 199 MET A CA 1
ATOM 1591 C C . MET A 1 199 ? 25.082 10.173 -23.587 1.00 60.56 199 MET A C 1
ATOM 1593 O O . MET A 1 199 ? 26.115 9.788 -23.033 1.00 60.56 199 MET A O 1
ATOM 1597 N N . ARG A 1 200 ? 24.842 11.480 -23.779 1.00 62.16 200 ARG A N 1
ATOM 1598 C CA . ARG A 1 200 ? 25.781 12.537 -23.353 1.00 62.16 200 ARG A CA 1
ATOM 1599 C C . ARG A 1 200 ? 25.759 12.802 -21.844 1.00 62.16 200 ARG A C 1
ATOM 1601 O O . ARG A 1 200 ? 26.778 13.217 -21.303 1.00 62.16 200 ARG A O 1
ATOM 1608 N N . ALA A 1 201 ? 24.650 12.530 -21.154 1.00 54.69 201 ALA A N 1
ATOM 1609 C CA . ALA A 1 201 ? 24.536 12.765 -19.712 1.00 54.69 201 ALA A CA 1
ATOM 1610 C C . ALA A 1 201 ? 25.410 11.815 -18.864 1.00 54.69 201 ALA A C 1
ATOM 1612 O O . ALA A 1 201 ? 25.808 12.172 -17.759 1.00 54.69 201 ALA A O 1
ATOM 1613 N N . HIS A 1 202 ? 25.774 10.642 -19.393 1.00 52.53 202 HIS A N 1
ATOM 1614 C CA . HIS A 1 202 ? 26.576 9.640 -18.678 1.00 52.53 202 HIS A CA 1
ATOM 1615 C C . HIS A 1 202 ? 28.102 9.817 -18.791 1.00 52.53 202 HIS A C 1
ATOM 1617 O O . HIS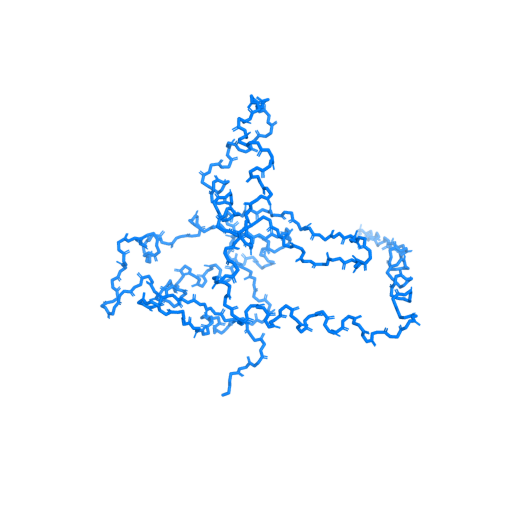 A 1 202 ? 28.841 9.034 -18.202 1.00 52.53 202 HIS A O 1
ATOM 1623 N N . HIS A 1 203 ? 28.589 10.840 -19.502 1.00 47.72 203 HIS A N 1
ATOM 1624 C CA . HIS A 1 203 ? 30.028 11.084 -19.698 1.00 47.72 203 HIS A CA 1
ATOM 1625 C C . HIS A 1 203 ? 30.565 12.320 -18.960 1.00 47.72 203 HIS A C 1
ATOM 1627 O O . HIS A 1 203 ? 31.665 12.780 -19.258 1.00 47.72 203 HIS A O 1
ATOM 1633 N N . SER A 1 204 ? 29.827 12.871 -17.992 1.00 48.28 204 SER A N 1
ATOM 1634 C CA . SER A 1 204 ? 30.341 13.992 -17.200 1.00 48.28 204 SER A CA 1
ATOM 1635 C C . SER A 1 204 ? 31.323 13.472 -16.134 1.00 48.28 204 SER A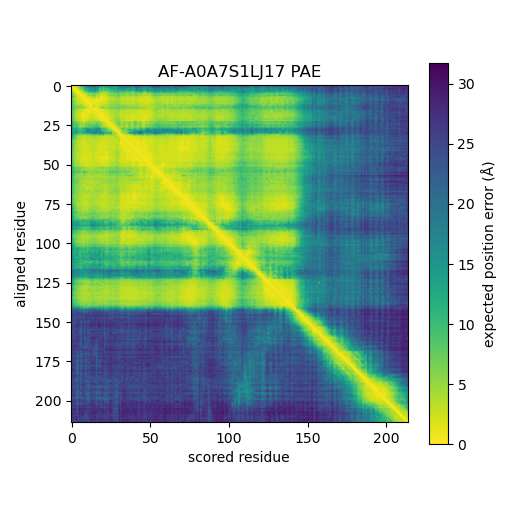 C 1
ATOM 1637 O O . SER A 1 204 ? 30.906 12.699 -15.268 1.00 48.28 204 SER A O 1
ATOM 1639 N N . PRO A 1 205 ? 32.616 13.849 -16.166 1.00 49.25 205 PRO A N 1
ATOM 1640 C CA . PRO A 1 205 ? 33.587 13.385 -15.184 1.00 49.25 205 PRO A CA 1
ATOM 1641 C C . PRO A 1 205 ? 33.257 13.959 -13.802 1.00 49.25 205 PRO A C 1
ATOM 1643 O O . PRO A 1 205 ? 33.084 15.166 -13.631 1.00 49.25 205 PRO A O 1
ATOM 1646 N N . SER A 1 206 ? 33.159 13.067 -12.816 1.00 47.47 206 SER A N 1
ATOM 1647 C CA . SER A 1 206 ? 33.009 13.404 -11.402 1.00 47.47 206 SER A CA 1
ATOM 1648 C C . SER A 1 206 ? 34.254 14.161 -10.934 1.00 47.47 206 SER A C 1
ATOM 1650 O O . SER A 1 206 ? 35.343 13.596 -10.843 1.00 47.47 206 SER A O 1
ATOM 1652 N N . SER A 1 207 ? 34.099 15.460 -10.683 1.00 50.44 207 SER A N 1
ATOM 1653 C CA . SER A 1 207 ? 35.124 16.293 -10.059 1.00 50.44 207 SER A CA 1
ATOM 1654 C C . SER A 1 207 ? 35.226 15.916 -8.581 1.00 50.44 207 SER A C 1
ATOM 1656 O O . SER A 1 207 ? 34.327 16.213 -7.796 1.00 50.44 207 SER A O 1
ATOM 1658 N N . SER A 1 208 ? 36.316 15.247 -8.205 1.00 47.22 208 SER A N 1
ATOM 1659 C CA . SER A 1 208 ? 36.651 14.933 -6.819 1.00 47.22 208 SER A CA 1
ATOM 1660 C C . SER A 1 208 ? 37.024 16.208 -6.060 1.00 47.22 208 SER A C 1
ATOM 1662 O O . SER A 1 208 ? 38.045 16.830 -6.356 1.00 47.22 208 SER A O 1
ATOM 1664 N N . CYS A 1 209 ? 36.241 16.578 -5.050 1.00 42.97 209 CYS A N 1
ATOM 1665 C CA . CYS A 1 209 ? 36.680 17.512 -4.019 1.00 42.97 209 CYS A CA 1
ATOM 1666 C C . CYS A 1 209 ? 37.331 16.707 -2.889 1.00 42.97 209 CYS A C 1
ATOM 1668 O O . CYS A 1 209 ? 36.644 16.101 -2.071 1.00 42.97 209 CYS A O 1
ATOM 1670 N N . ILE A 1 210 ? 38.664 16.689 -2.873 1.00 46.22 210 ILE A N 1
ATOM 1671 C CA . ILE A 1 210 ? 39.458 16.366 -1.687 1.00 46.22 210 ILE A CA 1
ATOM 1672 C C . ILE A 1 210 ? 39.500 17.651 -0.856 1.00 46.22 210 ILE A C 1
ATOM 1674 O O . ILE A 1 210 ? 40.012 18.663 -1.327 1.00 46.22 210 ILE A O 1
ATOM 1678 N N . ALA A 1 211 ? 38.929 17.624 0.346 1.00 52.66 211 ALA A N 1
ATOM 1679 C CA . ALA A 1 211 ? 39.152 18.653 1.352 1.00 52.66 211 ALA A CA 1
ATOM 1680 C C . ALA A 1 211 ? 40.193 18.121 2.343 1.00 52.66 211 ALA A C 1
ATOM 1682 O O . ALA A 1 211 ? 39.948 17.135 3.039 1.00 52.66 211 ALA A O 1
ATOM 1683 N N . GLU A 1 212 ? 41.365 18.754 2.355 1.00 51.59 212 GLU A N 1
ATOM 1684 C CA . GLU A 1 212 ? 42.375 18.591 3.397 1.00 51.59 212 GLU A CA 1
ATOM 1685 C C . GLU A 1 212 ? 41.865 19.230 4.696 1.00 51.59 212 GLU A C 1
ATOM 1687 O O . GLU A 1 212 ? 41.391 20.367 4.699 1.00 51.59 212 GLU A O 1
ATOM 1692 N N . LEU A 1 213 ? 41.950 18.478 5.793 1.00 48.88 213 LEU A N 1
ATOM 1693 C CA . LEU A 1 213 ? 41.738 18.975 7.148 1.00 48.88 213 LEU A CA 1
ATOM 1694 C C . LEU A 1 213 ? 43.085 19.451 7.699 1.00 48.88 213 LEU A C 1
ATOM 1696 O O . LEU A 1 213 ? 44.020 18.656 7.810 1.00 48.88 213 LEU A O 1
ATOM 1700 N N . GLY A 1 214 ? 43.146 20.737 8.035 1.00 59.62 214 GLY A N 1
ATOM 1701 C CA . GLY A 1 214 ? 44.110 21.332 8.960 1.00 59.62 214 GLY A CA 1
ATOM 1702 C C . GLY A 1 214 ? 43.392 21.782 10.222 1.00 59.62 214 GLY A C 1
ATOM 1703 O O . GLY A 1 214 ? 42.203 22.162 10.103 1.00 59.62 214 GLY A O 1
#